Protein AF-A0A7C5V4X2-F1 (afdb_monomer_lite)

Radius of gyration: 27.22 Å; chains: 1; bounding box: 68×32×67 Å

Secondary structure (DSSP, 8-state):
-EEETTEE------HHHHHHHHHHHHHHHHHHHHHTTS-GGGHHHHHHHHHHHHHHHHHHHHHHHHHHHHHHHHHHHHH-EEETTEEEEEEEESS--HHHHHHHHHHHHHH--SSEEEEEEE-GGG-EEEEEEE-HHHHHTT--HHHHHHHHHHHTT-EEEEETTEEEEEES-GGGHHHHHHHHHHHHHHHHH-

Structure (mmCIF, N/CA/C/O backbone):
data_AF-A0A7C5V4X2-F1
#
_entry.id   AF-A0A7C5V4X2-F1
#
loop_
_atom_site.group_PDB
_atom_site.id
_atom_site.type_symbol
_atom_site.label_atom_id
_atom_site.label_alt_id
_atom_site.label_comp_id
_atom_site.label_asym_id
_atom_site.label_entity_id
_atom_site.label_seq_id
_atom_site.pdbx_PDB_ins_code
_atom_site.Cartn_x
_atom_site.Cartn_y
_atom_site.Cartn_z
_atom_site.occupancy
_atom_site.B_iso_or_equiv
_atom_site.auth_seq_id
_atom_site.auth_comp_id
_atom_site.auth_asym_id
_atom_site.auth_atom_id
_atom_site.pdbx_PDB_model_num
ATOM 1 N N . SER A 1 1 ? 35.192 4.395 -16.008 1.00 57.00 1 SER A N 1
ATOM 2 C CA . SER A 1 1 ? 35.769 3.818 -14.778 1.00 57.00 1 SER A CA 1
ATOM 3 C C . SER A 1 1 ? 37.123 4.436 -14.470 1.00 57.00 1 SER A C 1
ATOM 5 O O . SER A 1 1 ? 38.017 4.341 -15.301 1.00 57.00 1 SER A O 1
ATOM 7 N N . ALA A 1 2 ? 37.274 5.082 -13.310 1.00 62.22 2 ALA A N 1
ATOM 8 C CA . ALA A 1 2 ? 38.562 5.538 -12.777 1.00 62.22 2 ALA A CA 1
ATOM 9 C C . ALA A 1 2 ? 38.940 4.635 -11.594 1.00 62.22 2 ALA A C 1
ATOM 11 O O . ALA A 1 2 ? 38.088 4.346 -10.760 1.00 62.22 2 ALA A O 1
ATOM 12 N N . ILE A 1 3 ? 40.176 4.136 -11.569 1.00 70.00 3 ILE A N 1
ATOM 13 C CA . ILE A 1 3 ? 40.621 3.131 -10.585 1.00 70.00 3 ILE A CA 1
ATOM 14 C C . ILE A 1 3 ? 41.273 3.814 -9.369 1.00 70.00 3 ILE A C 1
ATOM 16 O O . ILE A 1 3 ? 41.175 3.306 -8.260 1.00 70.00 3 ILE A O 1
ATOM 20 N N . ALA A 1 4 ? 41.920 4.970 -9.574 1.00 78.62 4 ALA A N 1
ATOM 21 C CA . ALA A 1 4 ? 42.563 5.781 -8.538 1.00 78.62 4 ALA A CA 1
ATOM 22 C C . ALA A 1 4 ? 42.786 7.228 -9.024 1.00 78.62 4 ALA A C 1
ATOM 24 O O . ALA A 1 4 ? 42.692 7.510 -10.224 1.00 78.62 4 ALA A O 1
ATOM 25 N N . SER A 1 5 ? 43.110 8.140 -8.099 1.00 78.00 5 SER A N 1
ATOM 26 C CA . SER A 1 5 ? 43.481 9.526 -8.422 1.00 78.00 5 SER A CA 1
ATOM 27 C C . SER A 1 5 ? 44.702 9.561 -9.348 1.00 78.00 5 SER A C 1
ATOM 29 O O . SER A 1 5 ? 45.704 8.902 -9.086 1.00 78.00 5 SER A O 1
ATOM 31 N N . GLY A 1 6 ? 44.606 10.299 -10.454 1.00 84.69 6 GLY A N 1
ATOM 32 C CA . GLY A 1 6 ? 45.686 10.445 -11.438 1.00 84.69 6 GLY A CA 1
ATOM 33 C C . GLY A 1 6 ? 45.854 9.292 -12.439 1.00 84.69 6 GLY A C 1
ATOM 34 O O . GLY A 1 6 ? 46.612 9.446 -13.392 1.00 84.69 6 GLY A O 1
ATOM 35 N N . VAL A 1 7 ? 45.131 8.172 -12.301 1.00 86.38 7 VAL A N 1
ATOM 36 C CA . VAL A 1 7 ? 45.245 7.017 -13.215 1.00 86.38 7 VAL A CA 1
ATOM 37 C C . VAL A 1 7 ? 44.004 6.891 -14.100 1.00 86.38 7 VAL A C 1
ATOM 39 O O . VAL A 1 7 ? 42.880 6.765 -13.611 1.00 86.38 7 VAL A O 1
ATOM 42 N N . ARG A 1 8 ? 44.206 6.864 -15.425 1.00 85.62 8 ARG A N 1
ATOM 43 C CA . ARG A 1 8 ? 43.143 6.639 -16.419 1.00 85.62 8 ARG A CA 1
ATOM 44 C C . ARG A 1 8 ? 43.275 5.251 -17.035 1.00 85.62 8 ARG A C 1
ATOM 46 O O . ARG A 1 8 ? 44.320 4.916 -17.583 1.00 85.62 8 ARG A O 1
ATOM 53 N N . ARG A 1 9 ? 42.202 4.460 -16.981 1.00 88.88 9 ARG A N 1
ATOM 54 C CA . ARG A 1 9 ? 42.104 3.218 -17.754 1.00 88.88 9 ARG A CA 1
ATOM 55 C C . ARG A 1 9 ? 41.610 3.549 -19.155 1.00 88.88 9 ARG A C 1
ATOM 57 O O . ARG A 1 9 ? 40.585 4.212 -19.295 1.00 88.88 9 ARG A O 1
ATOM 64 N N . ILE A 1 10 ? 42.323 3.055 -20.158 1.00 88.25 10 ILE A N 1
ATOM 65 C CA . ILE A 1 10 ? 41.874 3.059 -21.547 1.00 88.25 10 ILE A CA 1
ATOM 66 C C . ILE A 1 10 ? 41.535 1.615 -21.897 1.00 88.25 10 ILE A C 1
ATOM 68 O O . ILE A 1 10 ? 42.381 0.732 -21.778 1.00 88.25 10 ILE A O 1
ATOM 72 N N . GLU A 1 11 ? 40.290 1.379 -22.288 1.00 87.62 11 GLU A N 1
ATOM 73 C CA . GLU A 1 11 ? 39.829 0.086 -22.787 1.00 87.62 11 GLU A CA 1
ATOM 74 C C . GLU A 1 11 ? 39.677 0.212 -24.302 1.00 87.62 11 GLU A C 1
ATOM 76 O O . GLU A 1 11 ? 39.038 1.141 -24.795 1.00 87.62 11 GLU A O 1
ATOM 81 N N . ALA A 1 12 ? 40.326 -0.683 -25.045 1.00 89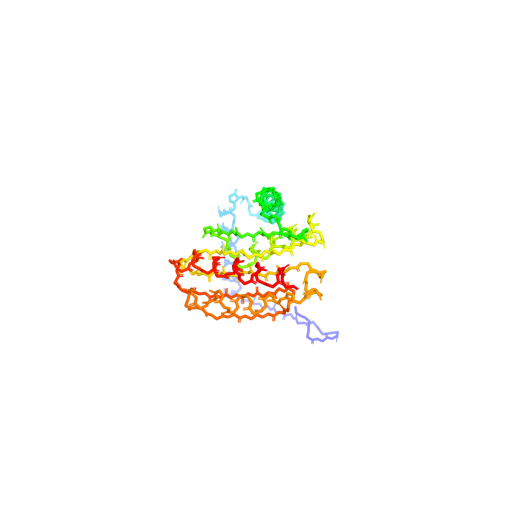.00 12 ALA A N 1
ATOM 82 C CA . ALA A 1 12 ? 40.329 -0.663 -26.499 1.00 89.00 12 ALA A CA 1
ATOM 83 C C . ALA A 1 12 ? 40.173 -2.082 -27.040 1.00 89.00 12 ALA A C 1
ATOM 85 O O . ALA A 1 12 ? 40.717 -3.043 -26.496 1.00 89.00 12 ALA A O 1
ATOM 86 N N . THR A 1 13 ? 39.446 -2.202 -28.144 1.00 92.19 13 THR A N 1
ATOM 87 C CA . THR A 1 13 ? 39.327 -3.439 -28.909 1.00 92.19 13 THR A CA 1
ATOM 88 C C . THR A 1 13 ? 39.657 -3.151 -30.369 1.00 92.19 13 THR A C 1
ATOM 90 O O . THR A 1 13 ? 39.381 -2.059 -30.863 1.00 92.19 13 THR A O 1
ATOM 93 N N . THR A 1 14 ? 40.291 -4.097 -31.061 1.00 93.62 14 THR A N 1
ATOM 94 C CA . THR A 1 14 ? 40.776 -3.910 -32.437 1.00 93.62 14 THR A CA 1
ATOM 95 C C . THR A 1 14 ? 40.430 -5.108 -33.324 1.00 93.62 14 THR A C 1
ATOM 97 O O . THR A 1 14 ? 39.894 -6.126 -32.873 1.00 93.62 14 THR A O 1
ATOM 100 N N . GLY A 1 15 ? 40.701 -4.979 -34.625 1.00 95.50 15 GLY A N 1
ATOM 101 C CA . GLY A 1 15 ? 40.486 -6.043 -35.602 1.00 95.50 15 GLY A CA 1
ATOM 102 C C . GLY A 1 15 ? 39.012 -6.428 -35.763 1.00 95.50 15 GLY A C 1
ATOM 103 O O . GLY A 1 15 ? 38.110 -5.605 -35.613 1.00 95.50 15 GLY A O 1
ATOM 104 N N . ARG A 1 16 ? 38.754 -7.702 -36.076 1.00 95.06 16 ARG A N 1
ATOM 105 C CA . ARG A 1 16 ? 37.395 -8.221 -36.327 1.00 95.06 16 ARG A CA 1
ATOM 106 C C . ARG A 1 16 ? 36.458 -8.059 -35.129 1.00 95.06 16 ARG A C 1
ATOM 108 O O . ARG A 1 16 ? 35.272 -7.803 -35.317 1.00 95.06 16 ARG A O 1
ATOM 115 N N . HIS A 1 17 ? 36.991 -8.166 -33.914 1.00 92.81 17 HIS A N 1
ATOM 116 C CA . HIS A 1 17 ? 36.201 -7.999 -32.700 1.00 92.81 17 HIS A CA 1
ATOM 117 C C . HIS A 1 17 ? 35.657 -6.567 -32.574 1.00 92.81 17 HIS A C 1
ATOM 119 O O . HIS A 1 17 ? 34.478 -6.391 -32.286 1.00 92.81 17 HIS A O 1
ATOM 125 N N . ALA A 1 18 ? 36.459 -5.546 -32.899 1.00 95.38 18 ALA A N 1
ATOM 126 C CA . ALA A 1 18 ? 35.997 -4.155 -32.905 1.00 95.38 18 ALA A CA 1
ATOM 127 C C . ALA A 1 18 ? 34.831 -3.916 -33.875 1.00 95.38 18 ALA A C 1
ATOM 129 O O . ALA A 1 18 ? 33.867 -3.230 -33.538 1.00 95.38 18 ALA A O 1
ATOM 130 N N . VAL A 1 19 ? 34.885 -4.528 -35.062 1.00 95.12 19 VAL A N 1
ATOM 131 C CA . VAL A 1 19 ? 33.794 -4.449 -36.046 1.00 95.12 19 VAL A CA 1
ATOM 132 C C . VAL A 1 19 ? 32.517 -5.086 -35.498 1.00 95.12 19 VAL A C 1
ATOM 134 O O . VAL A 1 19 ? 31.448 -4.487 -35.613 1.00 95.12 19 VAL A O 1
ATOM 137 N N . SER A 1 20 ? 32.625 -6.258 -34.864 1.00 94.50 20 SER A N 1
ATOM 138 C CA . SER A 1 20 ? 31.477 -6.930 -34.246 1.00 94.50 20 SER A CA 1
ATOM 139 C C . SER A 1 20 ? 30.845 -6.089 -33.136 1.00 94.50 20 SER A C 1
ATOM 141 O O . SER A 1 20 ? 29.622 -6.020 -33.063 1.00 94.50 20 SER A O 1
ATOM 143 N N . VAL A 1 21 ? 31.649 -5.422 -32.299 1.00 94.75 21 VAL A N 1
ATOM 144 C CA . VAL A 1 21 ? 31.145 -4.541 -31.231 1.00 94.75 21 VAL A CA 1
ATOM 145 C C . VAL A 1 21 ? 30.314 -3.398 -31.818 1.00 94.75 21 VAL A C 1
ATOM 147 O O . VAL A 1 21 ? 29.155 -3.230 -31.445 1.00 94.75 21 VAL A O 1
ATOM 150 N N . ILE A 1 22 ? 30.845 -2.685 -32.816 1.00 95.50 22 ILE A N 1
ATOM 151 C CA . ILE A 1 22 ? 30.133 -1.574 -33.470 1.00 95.50 22 ILE A CA 1
ATOM 152 C C . ILE A 1 22 ? 28.856 -2.060 -34.174 1.00 95.50 22 ILE A C 1
ATOM 154 O O . ILE A 1 22 ? 27.835 -1.369 -34.181 1.00 95.50 22 ILE A O 1
ATOM 158 N N . GLN A 1 23 ? 28.892 -3.239 -34.802 1.00 96.19 23 GLN A N 1
ATOM 159 C CA . GLN A 1 23 ? 27.711 -3.822 -35.442 1.00 96.19 23 GLN A CA 1
ATOM 160 C C . GLN A 1 23 ? 26.620 -4.159 -34.422 1.00 96.19 23 GLN A C 1
ATOM 162 O O . GLN A 1 23 ? 25.457 -3.850 -34.682 1.00 96.19 23 GLN A O 1
ATOM 167 N N . ASN A 1 24 ? 26.990 -4.710 -33.264 1.00 95.50 24 ASN A N 1
ATOM 168 C CA . ASN A 1 24 ? 26.059 -5.008 -32.178 1.00 95.50 24 ASN A CA 1
ATOM 169 C C . ASN A 1 24 ? 25.426 -3.727 -31.614 1.00 95.50 24 ASN A C 1
ATOM 171 O O . ASN A 1 24 ? 24.204 -3.653 -31.507 1.00 95.50 24 ASN A O 1
ATOM 175 N N . GLU A 1 25 ? 26.218 -2.683 -31.349 1.00 94.81 25 GLU A N 1
ATOM 176 C CA . GLU A 1 25 ? 25.710 -1.378 -30.892 1.00 94.81 25 GLU A CA 1
ATOM 177 C C . GLU A 1 25 ? 24.742 -0.748 -31.908 1.00 94.81 25 GLU A C 1
ATOM 179 O O . GLU A 1 25 ? 23.662 -0.270 -31.558 1.00 94.81 25 GLU A O 1
ATOM 184 N N . ARG A 1 26 ? 25.083 -0.798 -33.203 1.00 95.06 26 ARG A N 1
ATOM 185 C CA . ARG A 1 26 ? 24.199 -0.328 -34.285 1.00 95.06 26 ARG A CA 1
ATOM 186 C C . ARG A 1 26 ? 22.937 -1.174 -34.429 1.00 95.06 26 ARG A C 1
ATOM 188 O O . ARG A 1 26 ? 21.915 -0.641 -34.870 1.00 95.06 26 ARG A O 1
ATOM 195 N N . GLY A 1 27 ? 23.028 -2.469 -34.132 1.00 96.31 27 GLY A N 1
ATOM 196 C CA . GLY A 1 27 ? 21.901 -3.393 -34.065 1.00 96.31 27 GLY A CA 1
ATOM 197 C C . GLY A 1 27 ? 20.929 -2.969 -32.972 1.00 96.31 27 GLY A C 1
ATOM 198 O O . GLY A 1 27 ? 19.783 -2.658 -33.284 1.00 96.31 27 GLY A O 1
ATOM 199 N N . ALA A 1 28 ? 21.423 -2.817 -31.742 1.00 95.69 28 ALA A N 1
ATOM 200 C CA . ALA A 1 28 ? 20.636 -2.353 -30.601 1.00 95.69 28 ALA A CA 1
ATOM 201 C C . ALA A 1 28 ? 19.992 -0.979 -30.858 1.00 95.69 28 ALA A C 1
ATOM 203 O O . ALA A 1 28 ? 18.801 -0.794 -30.630 1.00 95.69 28 ALA A O 1
ATOM 204 N N . LEU A 1 29 ? 20.736 -0.021 -31.425 1.00 96.12 29 LEU A N 1
ATOM 205 C CA . LEU A 1 29 ? 20.181 1.296 -31.758 1.00 96.12 29 LEU A CA 1
ATOM 206 C C . LEU A 1 29 ? 19.076 1.220 -32.827 1.00 96.12 29 LEU A C 1
ATOM 208 O O . LEU A 1 29 ? 18.123 1.996 -32.797 1.00 96.12 29 LEU A O 1
ATOM 212 N N . ARG A 1 30 ? 19.193 0.297 -33.790 1.00 96.56 30 ARG A N 1
ATOM 213 C CA . ARG A 1 30 ? 18.151 0.059 -34.801 1.00 96.56 30 ARG A CA 1
ATOM 214 C C . ARG A 1 30 ? 16.904 -0.559 -34.174 1.00 96.56 30 ARG A C 1
ATOM 216 O O . ARG A 1 30 ? 15.805 -0.155 -34.532 1.00 96.56 30 ARG A O 1
ATOM 223 N N . GLU A 1 31 ? 17.080 -1.502 -33.259 1.00 97.00 31 GLU A N 1
ATOM 224 C CA . GLU A 1 31 ? 15.983 -2.126 -32.523 1.00 97.00 31 GLU A CA 1
ATOM 225 C C . GLU A 1 31 ? 15.239 -1.100 -31.660 1.00 97.00 31 GLU A C 1
ATOM 227 O O . GLU A 1 31 ? 14.024 -0.983 -31.779 1.00 97.00 31 GLU A O 1
ATOM 232 N N . LEU A 1 32 ? 15.960 -0.273 -30.894 1.00 96.38 32 LEU A N 1
ATOM 233 C CA . LEU A 1 32 ? 15.372 0.815 -30.102 1.00 96.38 32 LEU A CA 1
ATOM 234 C C . LEU A 1 32 ? 14.612 1.818 -30.973 1.00 96.38 32 LEU A C 1
ATOM 236 O O . LEU A 1 32 ? 13.493 2.197 -30.645 1.00 96.38 32 LEU A O 1
ATOM 240 N N . SER A 1 33 ? 15.198 2.219 -32.102 1.00 96.81 33 SER A N 1
ATOM 241 C CA . SER A 1 33 ? 14.546 3.080 -33.096 1.00 96.81 33 SER A CA 1
ATOM 242 C C . SER A 1 33 ? 13.241 2.461 -33.622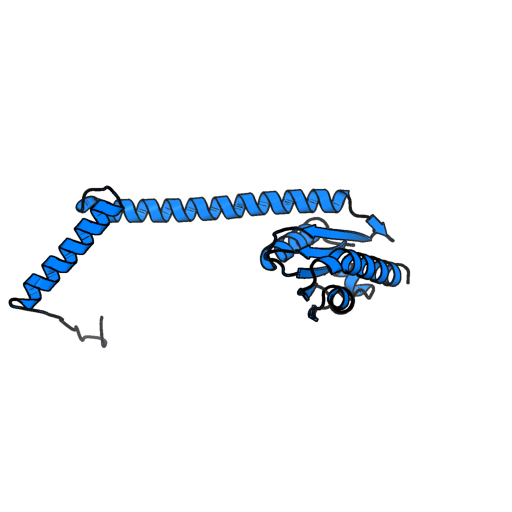 1.00 96.81 33 SER A C 1
ATOM 244 O O . SER A 1 33 ? 12.243 3.168 -33.745 1.00 96.81 33 SER A O 1
ATOM 246 N N . GLY A 1 34 ? 13.218 1.144 -33.861 1.00 96.62 34 GLY A N 1
ATOM 247 C CA . GLY A 1 34 ? 12.014 0.404 -34.246 1.00 96.62 34 GLY A CA 1
ATOM 248 C C . GLY A 1 34 ? 10.961 0.334 -33.136 1.00 96.62 34 GLY A C 1
ATOM 249 O O . GLY A 1 34 ? 9.806 0.666 -33.380 1.00 96.62 34 GLY A O 1
ATOM 250 N N . LEU A 1 35 ? 11.354 -0.030 -31.910 1.00 96.50 35 LEU A N 1
ATOM 251 C CA . LEU A 1 35 ? 10.457 -0.118 -30.747 1.00 96.50 35 LEU A CA 1
ATOM 252 C C . LEU A 1 35 ? 9.813 1.229 -30.407 1.00 96.50 35 LEU A C 1
ATOM 254 O O . LEU A 1 35 ? 8.626 1.299 -30.103 1.00 96.50 35 LEU A O 1
ATOM 258 N N . LEU A 1 36 ? 10.601 2.300 -30.469 1.00 96.00 36 LEU A N 1
ATOM 259 C CA . LEU A 1 36 ? 10.156 3.656 -30.158 1.00 96.00 36 LEU A CA 1
ATOM 260 C C . LEU A 1 36 ? 9.511 4.362 -31.357 1.00 96.00 36 LEU A C 1
ATOM 262 O O . LEU A 1 36 ? 8.989 5.463 -31.186 1.00 96.00 36 LEU A O 1
ATOM 266 N N . CYS A 1 37 ? 9.547 3.746 -32.544 1.00 9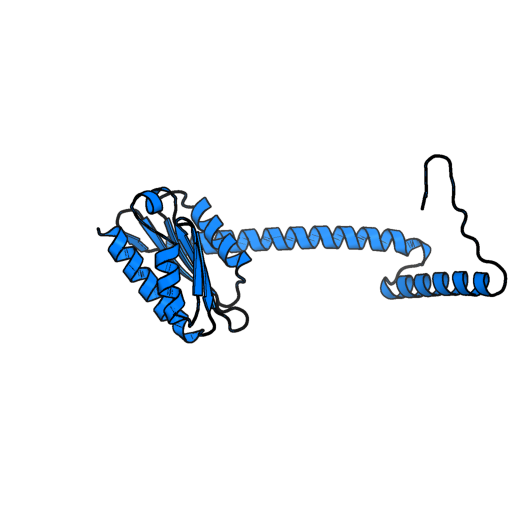6.00 37 CYS A N 1
ATOM 267 C CA . CYS A 1 37 ? 9.042 4.298 -33.802 1.00 96.00 37 CYS A CA 1
ATOM 268 C C . CYS A 1 37 ? 9.608 5.694 -34.134 1.00 96.00 37 CYS A C 1
ATOM 270 O O . CYS A 1 37 ? 8.890 6.561 -34.629 1.00 96.00 37 CYS A O 1
ATOM 272 N N . VAL A 1 38 ? 10.900 5.924 -33.871 1.00 96.81 38 VAL A N 1
ATOM 273 C CA . VAL A 1 38 ? 11.586 7.200 -34.150 1.00 96.81 38 VAL A CA 1
ATOM 274 C C . VAL A 1 38 ? 12.920 6.981 -34.862 1.00 96.81 38 VAL A C 1
ATOM 276 O O . VAL A 1 38 ? 13.534 5.928 -34.682 1.00 96.81 38 VAL A O 1
ATOM 279 N N . PRO A 1 39 ? 13.422 7.958 -35.638 1.00 96.19 39 PRO A N 1
ATOM 280 C CA . PRO A 1 39 ? 14.782 7.930 -36.173 1.00 96.19 39 PRO A CA 1
ATOM 281 C C . PRO A 1 39 ? 15.848 7.745 -35.082 1.00 96.19 39 PRO A C 1
ATOM 283 O O . PRO A 1 39 ? 15.667 8.155 -33.936 1.00 96.19 39 PRO A O 1
ATOM 286 N N . LYS A 1 40 ? 16.988 7.140 -35.438 1.00 94.19 40 LYS A N 1
ATOM 287 C CA . LYS A 1 40 ? 18.068 6.793 -34.492 1.00 94.19 40 LYS A CA 1
ATOM 288 C C . LYS A 1 40 ? 18.623 7.997 -33.727 1.00 94.19 40 LYS A C 1
ATOM 290 O O . LYS A 1 40 ? 18.961 7.868 -32.558 1.00 94.19 40 LYS A O 1
ATOM 295 N N . ASP A 1 41 ? 18.712 9.146 -34.382 1.00 95.44 41 ASP A N 1
ATOM 296 C CA . ASP A 1 41 ? 19.164 10.422 -33.817 1.00 95.44 41 ASP A CA 1
ATOM 297 C C . ASP A 1 41 ? 18.157 11.039 -32.832 1.00 95.44 41 ASP A C 1
ATOM 299 O O . ASP A 1 41 ? 18.533 11.878 -32.019 1.00 95.44 41 ASP A O 1
ATOM 303 N N . LYS A 1 42 ? 16.902 10.577 -32.851 1.00 96.38 42 LYS A N 1
ATOM 304 C CA . LYS A 1 42 ? 15.817 11.013 -31.961 1.00 96.38 42 LYS A CA 1
ATOM 305 C C . LYS A 1 42 ? 15.508 10.040 -30.826 1.00 96.38 42 LYS A C 1
ATOM 307 O O . LYS A 1 42 ? 14.645 10.320 -30.000 1.00 96.38 42 LYS A O 1
ATOM 312 N N . VAL A 1 43 ? 16.220 8.913 -30.748 1.00 96.56 43 VAL A N 1
ATOM 313 C CA . VAL A 1 43 ? 16.005 7.891 -29.709 1.00 96.56 43 VAL A CA 1
ATOM 314 C C . VAL A 1 43 ? 16.181 8.470 -28.305 1.00 96.56 43 VAL A C 1
ATOM 316 O O . VAL A 1 43 ? 15.347 8.210 -27.445 1.00 96.56 43 VAL A O 1
ATOM 319 N N . VAL A 1 44 ? 17.224 9.273 -28.077 1.00 96.00 44 VAL A N 1
ATOM 320 C CA . VAL A 1 44 ? 17.498 9.863 -26.754 1.00 96.00 44 VAL A CA 1
ATOM 321 C C . VAL A 1 44 ? 16.369 10.805 -26.334 1.00 96.00 44 VAL A C 1
ATOM 323 O O . VAL A 1 44 ? 15.781 10.601 -25.277 1.00 96.00 44 VAL A O 1
ATOM 326 N N . GLU A 1 45 ? 16.001 11.751 -27.201 1.00 97.00 45 GLU A N 1
ATOM 327 C CA . GLU A 1 45 ? 14.898 12.695 -26.970 1.00 97.00 45 GLU A CA 1
ATOM 328 C C . GLU A 1 45 ? 13.584 11.953 -26.673 1.00 97.00 45 GLU A C 1
ATOM 330 O O . GLU A 1 45 ? 12.899 12.251 -25.698 1.00 97.00 45 GLU A O 1
ATOM 335 N N . ARG A 1 46 ? 13.264 10.903 -27.447 1.00 97.12 46 ARG A N 1
ATOM 336 C CA . ARG A 1 46 ? 12.047 10.110 -27.222 1.00 97.12 46 ARG A CA 1
ATOM 337 C C . ARG A 1 46 ? 12.054 9.386 -25.875 1.00 97.12 46 ARG A C 1
ATOM 339 O O . ARG A 1 46 ? 11.006 9.298 -25.238 1.00 97.12 46 ARG A O 1
ATOM 346 N N . VAL A 1 47 ? 13.201 8.861 -25.443 1.00 97.06 47 VAL A N 1
ATOM 347 C CA . VAL A 1 47 ? 13.344 8.210 -24.130 1.00 97.06 47 VAL A CA 1
ATOM 348 C C . VAL A 1 47 ? 13.175 9.219 -22.996 1.00 97.06 47 VAL A C 1
ATOM 350 O O . VAL A 1 47 ? 12.509 8.901 -22.008 1.00 97.06 47 VAL A O 1
ATOM 353 N N . GLU A 1 48 ? 13.728 10.424 -23.127 1.00 97.44 48 GLU A N 1
ATOM 354 C CA . GLU A 1 48 ? 13.552 11.499 -22.144 1.00 97.44 48 GLU A CA 1
ATOM 355 C C . GLU A 1 48 ? 12.074 11.878 -22.011 1.00 97.44 48 GLU A C 1
ATOM 357 O O . GLU A 1 48 ? 11.532 11.800 -20.907 1.00 97.44 48 GLU A O 1
ATOM 362 N N . THR A 1 49 ? 11.388 12.139 -23.130 1.00 97.12 49 THR A N 1
ATOM 363 C CA . THR A 1 49 ? 9.947 12.438 -23.137 1.00 97.12 49 THR A CA 1
ATOM 364 C C . THR A 1 49 ? 9.125 11.318 -22.499 1.00 97.12 49 THR A C 1
ATOM 366 O O . THR A 1 49 ? 8.326 11.578 -21.604 1.00 97.12 49 THR A O 1
ATOM 369 N N . LEU A 1 50 ? 9.345 10.056 -22.889 1.00 97.31 50 LEU A N 1
ATOM 370 C CA . LEU A 1 50 ? 8.626 8.918 -22.299 1.00 97.31 50 LEU A CA 1
ATOM 371 C C . LEU A 1 50 ? 8.894 8.780 -20.795 1.00 97.31 50 LEU A C 1
ATOM 373 O O . LEU A 1 50 ? 8.012 8.386 -20.033 1.00 97.31 50 LEU A O 1
ATOM 377 N N . THR A 1 51 ? 10.108 9.100 -20.347 1.00 97.19 51 THR A N 1
ATOM 378 C CA . THR A 1 51 ? 10.466 9.058 -18.925 1.00 97.19 51 THR A CA 1
ATOM 379 C C . THR A 1 51 ? 9.739 10.149 -18.139 1.00 97.19 51 THR A C 1
ATOM 381 O O . THR A 1 51 ? 9.301 9.905 -17.011 1.00 97.19 51 THR A O 1
ATOM 384 N N . GLU A 1 52 ? 9.595 11.342 -18.711 1.00 97.81 52 GLU A N 1
ATOM 385 C CA . GLU A 1 52 ? 8.831 12.445 -18.125 1.00 97.81 52 GLU A CA 1
ATOM 386 C C . GLU A 1 52 ? 7.328 12.153 -18.103 1.00 97.81 52 GLU A C 1
ATOM 388 O O . GLU A 1 52 ? 6.710 12.270 -17.043 1.00 97.81 52 GLU A O 1
ATOM 393 N N . GLU A 1 53 ? 6.763 11.677 -19.216 1.00 97.44 53 GLU A N 1
ATOM 394 C CA . GLU A 1 53 ? 5.367 11.233 -19.315 1.00 97.44 53 GLU A CA 1
ATOM 395 C C . GLU A 1 53 ? 5.064 10.146 -18.275 1.00 97.44 53 GLU A C 1
ATOM 397 O O . GLU A 1 53 ? 4.079 10.234 -17.543 1.00 97.44 53 GLU A O 1
ATOM 402 N N . LEU A 1 54 ? 5.951 9.155 -18.123 1.00 97.50 54 LEU A N 1
ATOM 403 C CA . LEU A 1 54 ? 5.791 8.089 -17.135 1.00 97.50 54 LEU A CA 1
ATOM 404 C C . LEU A 1 54 ? 5.816 8.623 -15.697 1.00 97.50 54 LEU A C 1
ATOM 406 O O . LEU A 1 54 ? 5.059 8.150 -14.845 1.00 97.50 54 LEU A O 1
ATOM 410 N N . LYS A 1 55 ? 6.682 9.600 -15.397 1.00 97.50 55 LYS A N 1
ATOM 411 C CA . LYS A 1 55 ? 6.715 10.256 -14.080 1.00 97.50 55 LYS A CA 1
ATOM 412 C C . LYS A 1 55 ? 5.437 11.057 -13.828 1.00 97.50 55 LYS A C 1
ATOM 414 O O . LYS A 1 55 ? 4.888 10.961 -12.730 1.00 97.50 55 LYS A O 1
ATOM 419 N N . ALA A 1 56 ? 4.960 11.804 -14.822 1.00 97.50 56 ALA A N 1
ATOM 420 C CA . ALA A 1 56 ? 3.729 12.581 -14.734 1.00 97.50 56 ALA A CA 1
ATOM 421 C C . ALA A 1 56 ? 2.509 11.673 -14.515 1.00 97.50 56 ALA A C 1
ATOM 423 O O . ALA A 1 56 ? 1.788 11.856 -13.537 1.00 97.50 56 ALA A O 1
ATOM 424 N N . ALA A 1 57 ? 2.358 10.625 -15.328 1.00 97.31 57 ALA A N 1
ATOM 425 C CA . ALA A 1 57 ? 1.273 9.654 -15.207 1.00 97.31 57 ALA A CA 1
ATOM 426 C C . ALA A 1 57 ? 1.283 8.941 -13.845 1.00 97.31 57 ALA A C 1
ATOM 428 O O . ALA A 1 57 ? 0.245 8.789 -13.206 1.00 97.31 57 ALA A O 1
ATOM 429 N N . ARG A 1 58 ? 2.459 8.545 -13.335 1.00 94.44 58 ARG A N 1
ATOM 430 C CA . ARG A 1 58 ? 2.575 7.952 -11.988 1.00 94.44 58 ARG A CA 1
ATOM 431 C C . ARG A 1 58 ? 2.137 8.917 -10.887 1.00 94.44 58 ARG A C 1
ATOM 433 O O . ARG A 1 58 ? 1.492 8.487 -9.933 1.00 94.44 58 ARG A O 1
ATOM 440 N N . LYS A 1 59 ? 2.478 10.204 -11.012 1.00 95.69 59 LYS A N 1
ATOM 441 C CA . LYS A 1 59 ? 2.058 11.242 -10.062 1.00 95.69 59 LYS A CA 1
ATOM 442 C C . LYS A 1 59 ? 0.545 11.460 -10.112 1.00 95.69 59 LYS A C 1
ATOM 444 O O . LYS A 1 59 ? -0.081 11.537 -9.060 1.00 95.69 59 LYS A O 1
ATOM 449 N N . GLU A 1 60 ? -0.033 11.511 -11.307 1.00 95.69 60 GLU A N 1
ATOM 450 C CA . GLU A 1 60 ? -1.477 11.648 -11.501 1.00 95.69 60 GLU A CA 1
ATOM 451 C C . GLU A 1 60 ? -2.240 10.450 -10.922 1.00 95.69 60 GLU A C 1
ATOM 453 O O . GLU A 1 60 ? -3.177 10.636 -10.152 1.00 95.69 60 GLU A O 1
ATOM 458 N N . ILE A 1 61 ? -1.774 9.220 -11.173 1.00 93.06 61 ILE A N 1
ATOM 459 C CA . ILE A 1 61 ? -2.348 8.004 -10.574 1.00 93.06 61 ILE A CA 1
ATOM 460 C C . ILE A 1 61 ? -2.316 8.075 -9.043 1.00 93.06 61 ILE A C 1
ATOM 462 O O . ILE A 1 61 ? -3.305 7.738 -8.394 1.00 93.06 61 ILE A O 1
ATOM 466 N N . ALA A 1 62 ? -1.202 8.512 -8.449 1.00 87.06 62 ALA A N 1
ATOM 467 C CA . ALA A 1 62 ? -1.101 8.660 -6.998 1.00 87.06 62 ALA A CA 1
ATOM 468 C C . ALA A 1 62 ? -2.074 9.725 -6.459 1.00 87.06 62 ALA A C 1
ATOM 470 O O . ALA A 1 62 ? -2.720 9.505 -5.437 1.00 87.06 62 ALA A O 1
ATOM 471 N N . GLN A 1 63 ? -2.226 10.848 -7.166 1.00 92.19 63 GLN A N 1
ATOM 472 C CA . GLN A 1 63 ? -3.157 11.911 -6.794 1.00 92.19 63 GLN A CA 1
ATOM 473 C C . GLN A 1 63 ? -4.619 11.448 -6.869 1.00 92.19 63 GLN A C 1
ATOM 475 O O . GLN A 1 63 ? -5.372 11.666 -5.921 1.00 92.19 63 GLN A O 1
ATOM 480 N N . LEU A 1 64 ? -5.012 10.780 -7.956 1.00 92.44 64 LEU A N 1
ATOM 481 C CA . LEU A 1 64 ? -6.364 10.244 -8.134 1.00 92.44 64 LEU A CA 1
ATOM 482 C C . LEU A 1 64 ? -6.688 9.177 -7.082 1.00 92.44 64 LEU A C 1
ATOM 484 O O . LEU A 1 64 ? -7.773 9.189 -6.506 1.00 92.44 64 LEU A O 1
ATOM 488 N N . ARG A 1 65 ? -5.730 8.294 -6.768 1.00 86.88 65 ARG A N 1
ATOM 489 C CA . ARG A 1 65 ? -5.870 7.329 -5.665 1.00 86.88 65 ARG A CA 1
ATOM 490 C C . ARG A 1 65 ? -6.085 8.030 -4.329 1.00 86.88 65 ARG A C 1
ATOM 492 O O . ARG A 1 65 ? -7.004 7.665 -3.609 1.00 86.88 65 ARG A O 1
ATOM 499 N N . GLY A 1 66 ? -5.299 9.065 -4.030 1.00 86.44 66 GLY A N 1
ATOM 500 C CA . GLY A 1 66 ? -5.477 9.859 -2.813 1.00 86.44 66 GLY A CA 1
ATOM 501 C C . GLY A 1 66 ? -6.862 10.507 -2.724 1.00 86.44 66 GLY A C 1
ATOM 502 O O . GLY A 1 66 ? -7.486 10.473 -1.667 1.00 86.44 66 GLY A O 1
ATOM 503 N N . GLN A 1 67 ? -7.381 11.045 -3.832 1.00 90.69 67 GLN A N 1
ATOM 504 C CA . GLN A 1 67 ? -8.729 11.625 -3.884 1.00 90.69 67 GLN A CA 1
ATOM 505 C C . GLN A 1 67 ? -9.829 10.584 -3.631 1.00 90.69 67 GLN A C 1
ATOM 507 O O . GLN A 1 67 ? -10.760 10.866 -2.877 1.00 90.69 67 GLN A O 1
ATOM 512 N N . LEU A 1 68 ? -9.707 9.387 -4.213 1.00 89.31 68 LEU A N 1
ATOM 513 C CA . LEU A 1 68 ? -10.638 8.278 -3.978 1.00 89.31 68 LEU A CA 1
ATOM 514 C C . LEU A 1 68 ? -10.625 7.843 -2.509 1.00 89.31 68 LEU A C 1
ATOM 516 O O . LEU A 1 68 ? -11.677 7.815 -1.875 1.00 89.31 68 LEU A O 1
ATOM 520 N N . THR A 1 69 ? -9.439 7.618 -1.938 1.00 89.19 69 THR A N 1
ATOM 521 C CA . THR A 1 69 ? -9.270 7.281 -0.515 1.00 89.19 69 THR A CA 1
ATOM 522 C C . THR A 1 69 ? -9.902 8.339 0.393 1.00 89.19 69 THR A C 1
ATOM 524 O O . THR A 1 69 ? -10.614 8.014 1.341 1.00 89.19 69 THR A O 1
ATOM 527 N N . ALA A 1 70 ? -9.693 9.620 0.081 1.00 89.06 70 ALA A N 1
ATOM 528 C CA . ALA A 1 70 ? -10.261 10.747 0.813 1.00 89.06 70 ALA A CA 1
ATOM 529 C C . ALA A 1 70 ? -11.798 10.784 0.748 1.00 89.06 70 ALA A C 1
ATOM 531 O O . ALA A 1 70 ? -12.463 11.060 1.752 1.00 89.06 70 ALA A O 1
ATOM 532 N N . GLN A 1 71 ? -12.374 10.489 -0.416 1.00 91.38 71 GLN A N 1
ATOM 533 C CA . GLN A 1 71 ? -13.821 10.420 -0.597 1.00 91.38 71 GLN A CA 1
ATOM 534 C C . GLN A 1 71 ? -14.431 9.237 0.168 1.00 91.38 71 GLN A C 1
ATOM 536 O O . GLN A 1 71 ? -15.403 9.422 0.901 1.00 91.38 71 GLN A O 1
ATOM 541 N N . GLU A 1 72 ? -13.838 8.047 0.048 1.00 89.88 72 GLU A N 1
ATOM 542 C CA . GLU A 1 72 ? -14.273 6.839 0.757 1.00 89.88 72 GLU A CA 1
ATOM 543 C C . GLU A 1 72 ? -14.196 7.022 2.276 1.00 89.88 72 GLU A C 1
ATOM 545 O O . GLU A 1 72 ? -15.166 6.749 2.981 1.00 89.88 72 GLU A O 1
ATOM 550 N N . ALA A 1 73 ? -13.091 7.569 2.792 1.00 91.81 73 ALA A N 1
ATOM 551 C CA . ALA A 1 73 ? -12.939 7.867 4.214 1.00 91.81 73 ALA A CA 1
ATOM 552 C C . ALA A 1 73 ? -14.012 8.849 4.720 1.00 91.81 73 ALA A C 1
ATOM 554 O O . ALA A 1 73 ? -14.554 8.669 5.812 1.00 91.81 73 ALA A O 1
ATOM 555 N N . GLY A 1 74 ? -14.358 9.866 3.922 1.00 91.94 74 GLY A N 1
ATOM 556 C CA . GLY A 1 74 ? -15.464 10.779 4.220 1.00 91.94 74 GLY A CA 1
ATOM 557 C C . GLY A 1 74 ? -16.803 10.051 4.354 1.00 91.94 74 GLY A C 1
ATOM 558 O O . GLY A 1 74 ? -17.465 10.176 5.385 1.00 91.94 74 GLY A O 1
ATOM 559 N N . ALA A 1 75 ? -17.158 9.231 3.362 1.00 93.31 75 ALA A N 1
ATOM 560 C CA . ALA A 1 75 ? -18.403 8.462 3.367 1.00 93.31 75 ALA A CA 1
ATOM 561 C C . ALA A 1 75 ? -18.474 7.471 4.544 1.00 93.31 75 ALA A C 1
ATOM 563 O O . ALA A 1 75 ? -19.508 7.348 5.204 1.00 93.31 75 ALA A O 1
ATOM 564 N N . LEU A 1 76 ? -17.359 6.807 4.864 1.00 94.38 76 LEU A N 1
ATOM 565 C CA . LEU A 1 76 ? -17.270 5.901 6.008 1.00 94.38 76 LEU A CA 1
ATOM 566 C C . LEU A 1 76 ? -17.460 6.627 7.341 1.00 94.38 76 LEU A C 1
ATOM 568 O O . LEU A 1 76 ? -18.114 6.092 8.232 1.00 94.38 76 LEU A O 1
ATOM 572 N N . LEU A 1 77 ? -16.930 7.845 7.492 1.00 94.00 77 LEU A N 1
ATOM 573 C CA . LEU A 1 77 ? -17.152 8.647 8.697 1.00 94.00 77 LEU A CA 1
ATOM 574 C C . LEU A 1 77 ? -18.608 9.088 8.838 1.00 94.00 77 LEU A C 1
ATOM 576 O O . LEU A 1 77 ? -19.088 9.184 9.967 1.00 94.00 77 LEU A O 1
ATOM 580 N N . GLU A 1 78 ? -19.308 9.380 7.746 1.00 92.81 78 GLU A N 1
ATOM 581 C CA . GLU A 1 78 ? -20.732 9.739 7.778 1.00 92.81 78 GLU A CA 1
ATOM 582 C C . GLU A 1 78 ? -21.614 8.558 8.195 1.00 92.81 78 GLU A C 1
ATOM 584 O O . GLU A 1 78 ? -22.538 8.735 8.985 1.00 92.81 78 GLU A O 1
ATOM 589 N N . GLN A 1 79 ? -21.283 7.350 7.734 1.00 91.62 79 GLN A N 1
ATOM 590 C CA . GLN A 1 79 ? -22.005 6.114 8.062 1.00 91.62 79 GLN A CA 1
ATOM 591 C C . GLN A 1 79 ? -21.577 5.490 9.401 1.00 91.62 79 GLN A C 1
ATOM 593 O O . GLN A 1 79 ? -22.217 4.555 9.886 1.00 91.62 79 GLN A O 1
ATOM 598 N N . ALA A 1 80 ? -20.485 5.978 9.996 1.00 92.56 80 ALA A N 1
ATOM 599 C CA . ALA A 1 80 ? -19.931 5.436 11.227 1.00 92.56 80 ALA A CA 1
ATOM 600 C C . ALA A 1 80 ? -20.899 5.580 12.403 1.00 92.56 80 ALA A C 1
ATOM 602 O O . ALA A 1 80 ? -21.465 6.646 12.656 1.00 92.56 80 ALA A O 1
ATOM 603 N N . GLN A 1 81 ? -21.003 4.515 13.192 1.00 90.25 81 GLN A N 1
ATOM 604 C CA . GLN A 1 81 ? -21.754 4.547 14.436 1.00 90.25 81 GLN A CA 1
ATOM 605 C C . GLN A 1 81 ? -20.988 5.347 15.494 1.00 90.25 81 GLN A C 1
ATOM 607 O O . GLN A 1 81 ? -19.774 5.204 15.627 1.00 90.25 81 GLN A O 1
ATOM 612 N N . GLU A 1 82 ? -21.700 6.135 16.295 1.00 90.88 82 GLU A N 1
ATOM 613 C CA . GLU A 1 82 ? -21.122 6.869 17.419 1.00 90.88 82 GLU A CA 1
ATOM 614 C C . GLU A 1 82 ? -21.531 6.251 18.764 1.00 90.88 82 GLU A C 1
ATOM 616 O O . GLU A 1 82 ? -22.701 5.945 18.997 1.00 90.88 82 GLU A O 1
ATOM 621 N N . VAL A 1 83 ? -20.552 6.044 19.650 1.00 88.81 83 VAL A N 1
ATOM 622 C CA . VAL A 1 83 ? -20.737 5.538 21.019 1.00 88.81 83 VAL A CA 1
ATOM 623 C C . VAL A 1 83 ? -19.882 6.388 21.955 1.00 88.81 83 VAL A C 1
ATOM 625 O O . VAL A 1 83 ? -18.669 6.457 21.781 1.00 88.81 83 VAL A O 1
ATOM 628 N N . ASN A 1 84 ? -20.488 7.048 22.947 1.00 86.19 84 ASN A N 1
ATOM 629 C CA . ASN A 1 84 ? -19.777 7.885 23.930 1.00 86.19 84 ASN A CA 1
ATOM 630 C C . ASN A 1 84 ? -18.824 8.928 23.295 1.00 86.19 84 ASN A C 1
ATOM 632 O O . ASN A 1 84 ? -17.701 9.121 23.769 1.00 86.19 84 ASN A O 1
ATOM 636 N N . GLY A 1 85 ? -19.257 9.562 22.197 1.00 86.50 85 GLY A N 1
ATOM 637 C CA . GLY A 1 85 ? -18.475 10.555 21.444 1.00 86.50 85 GLY A CA 1
ATOM 638 C C . GLY A 1 85 ? -17.349 9.975 20.575 1.00 86.50 85 GLY A C 1
ATOM 639 O O . GLY A 1 85 ? -16.548 10.723 20.013 1.00 86.50 85 GLY A O 1
ATOM 640 N N . ILE A 1 86 ? -17.261 8.647 20.457 1.00 92.50 86 ILE A N 1
ATOM 641 C CA . ILE A 1 86 ? -16.280 7.949 19.624 1.00 92.50 86 ILE A CA 1
ATOM 642 C C . ILE A 1 86 ? -16.983 7.384 18.392 1.00 92.50 86 ILE A C 1
ATOM 644 O O . ILE A 1 86 ? -17.943 6.625 18.519 1.00 92.50 86 ILE A O 1
ATOM 648 N N . LYS A 1 87 ? -16.484 7.721 17.197 1.00 94.88 87 LYS A N 1
ATOM 649 C CA . LYS A 1 87 ? -16.917 7.098 15.944 1.00 94.88 87 LYS A CA 1
ATOM 650 C C . LYS A 1 87 ? -16.216 5.767 15.743 1.00 94.88 87 LYS A C 1
ATOM 652 O O . LYS A 1 87 ? -14.994 5.680 15.836 1.00 94.88 87 LYS A O 1
ATOM 657 N N . ILE A 1 88 ? -17.014 4.757 15.432 1.00 95.06 88 ILE A N 1
ATOM 658 C CA . ILE A 1 88 ? -16.589 3.393 15.167 1.00 95.06 88 ILE A CA 1
ATOM 659 C C . ILE A 1 88 ? -16.804 3.125 13.678 1.00 95.06 88 ILE A C 1
ATOM 661 O O . ILE A 1 88 ? -17.940 3.085 13.202 1.00 95.06 88 ILE A O 1
ATOM 665 N N . VAL A 1 89 ? -15.706 2.937 12.950 1.00 96.31 89 VAL A N 1
ATOM 666 C CA . VAL A 1 89 ? -15.703 2.592 11.525 1.00 96.31 89 VAL A CA 1
ATOM 667 C C . VAL A 1 89 ? -15.364 1.114 11.381 1.00 96.31 89 VAL A C 1
ATOM 669 O O . VAL A 1 89 ? -14.299 0.669 11.803 1.00 96.31 89 VAL A O 1
ATOM 672 N N . LEU A 1 90 ? -16.262 0.347 10.775 1.00 95.38 90 LEU A N 1
ATOM 673 C CA . LEU A 1 90 ? -16.049 -1.062 10.455 1.00 95.38 90 LEU A CA 1
ATOM 674 C C . LEU A 1 90 ? -16.388 -1.257 8.987 1.00 95.38 90 LEU A C 1
ATOM 676 O O . LEU A 1 90 ? -17.527 -1.008 8.593 1.00 95.38 90 LEU A O 1
ATOM 680 N N . HIS A 1 91 ? -15.417 -1.666 8.178 1.00 94.88 91 HIS A N 1
ATOM 681 C CA . HIS A 1 91 ? -15.651 -1.815 6.746 1.00 94.88 91 HIS A CA 1
ATOM 682 C C . HIS A 1 91 ? -14.805 -2.920 6.127 1.00 94.88 91 HIS A C 1
ATOM 684 O O . HIS A 1 91 ? -13.689 -3.188 6.572 1.00 94.88 91 HIS A O 1
ATOM 690 N N . GLN A 1 92 ? -15.343 -3.542 5.082 1.00 94.00 92 GLN A N 1
ATOM 691 C CA . GLN A 1 92 ? -14.649 -4.528 4.269 1.00 94.00 92 GLN A CA 1
ATOM 692 C C . GLN A 1 92 ? -14.501 -3.992 2.849 1.00 94.00 92 GLN A C 1
ATOM 694 O O . GLN A 1 92 ? -15.487 -3.635 2.215 1.00 94.00 92 GLN A O 1
ATOM 699 N N . PHE A 1 93 ? -13.278 -4.028 2.341 1.00 92.69 93 PHE A N 1
ATOM 700 C CA . PHE A 1 93 ? -12.947 -3.737 0.958 1.00 92.69 93 PHE A CA 1
ATOM 701 C C . PHE A 1 93 ? -12.697 -5.040 0.181 1.00 92.69 93 PHE A C 1
ATOM 703 O O . PHE A 1 93 ? -12.152 -5.992 0.742 1.00 92.69 93 PHE A O 1
ATOM 710 N N . PRO A 1 94 ? -13.068 -5.123 -1.104 1.00 87.00 94 PRO A N 1
ATOM 711 C CA . PRO A 1 94 ? -12.833 -6.334 -1.883 1.00 87.00 94 PRO A CA 1
ATOM 712 C C . PRO A 1 94 ? -11.349 -6.513 -2.241 1.00 87.00 94 PRO A C 1
ATOM 714 O O . PRO A 1 94 ? -10.809 -7.598 -2.026 1.00 87.00 94 PRO A O 1
ATOM 717 N N . ASP A 1 95 ? -10.682 -5.440 -2.690 1.00 87.69 95 ASP A N 1
ATOM 718 C CA . ASP A 1 95 ? -9.431 -5.530 -3.463 1.00 87.69 95 ASP A CA 1
ATOM 719 C C . ASP A 1 95 ? -8.319 -4.564 -3.008 1.00 87.69 95 ASP A C 1
ATOM 721 O O . ASP A 1 95 ? -7.429 -4.220 -3.783 1.00 87.69 95 ASP A O 1
ATOM 725 N N . LEU A 1 96 ? -8.337 -4.106 -1.751 1.00 90.50 96 LEU A N 1
ATOM 726 C CA . LEU A 1 96 ? -7.270 -3.237 -1.236 1.00 90.50 96 LEU A CA 1
ATOM 727 C C . LEU A 1 96 ? -6.104 -4.036 -0.653 1.00 90.50 96 LEU A C 1
ATOM 729 O O . LEU A 1 96 ? -6.288 -4.924 0.179 1.00 90.50 96 LEU A O 1
ATOM 733 N N . GLU A 1 97 ? -4.876 -3.692 -1.018 1.00 89.94 97 GLU A N 1
ATOM 734 C CA . GLU A 1 97 ? -3.704 -4.257 -0.352 1.00 89.94 97 GLU A CA 1
ATOM 735 C C . GLU A 1 97 ? -3.467 -3.616 1.026 1.00 89.94 97 GLU A C 1
ATOM 737 O O . GLU A 1 97 ? -4.001 -2.556 1.358 1.00 89.94 97 GLU A O 1
ATOM 742 N N . ALA A 1 98 ? -2.611 -4.238 1.844 1.00 89.69 98 ALA A N 1
ATOM 743 C CA . ALA A 1 98 ? -2.315 -3.769 3.199 1.00 89.69 98 ALA A CA 1
ATOM 744 C C . ALA A 1 98 ? -1.825 -2.308 3.257 1.00 89.69 98 ALA A C 1
ATOM 746 O O . ALA A 1 98 ? -2.134 -1.597 4.210 1.00 89.69 98 ALA A O 1
ATOM 747 N N . GLY A 1 99 ? -1.067 -1.858 2.250 1.00 90.19 99 GLY A N 1
ATOM 748 C CA . GLY A 1 99 ? -0.629 -0.463 2.150 1.00 90.19 99 GLY A CA 1
ATOM 749 C C . GLY A 1 99 ? -1.803 0.499 1.965 1.00 90.19 99 GLY A C 1
ATOM 750 O O . GLY A 1 99 ? -1.920 1.466 2.707 1.00 90.19 99 GLY A O 1
ATOM 751 N N . GLN A 1 100 ? -2.721 0.175 1.054 1.00 90.44 100 GLN A N 1
ATOM 752 C CA . GLN A 1 100 ? -3.892 1.003 0.757 1.00 90.44 100 GLN A CA 1
ATOM 753 C C . GLN A 1 100 ? -4.879 1.037 1.930 1.00 90.44 100 GLN A C 1
ATOM 755 O O . GLN A 1 100 ? -5.398 2.093 2.267 1.00 90.44 100 GLN A O 1
ATOM 760 N N . LEU A 1 101 ? -5.092 -0.091 2.618 1.00 91.88 101 LEU A N 1
ATOM 761 C CA . LEU A 1 101 ? -5.895 -0.107 3.847 1.00 91.88 101 LEU A CA 1
ATOM 762 C C . LEU A 1 101 ? -5.314 0.806 4.934 1.00 91.88 101 LEU A C 1
ATOM 764 O O . LEU A 1 101 ? -6.065 1.422 5.690 1.00 91.88 101 LEU A O 1
ATOM 768 N N . ARG A 1 102 ? -3.980 0.887 5.028 1.00 92.38 102 ARG A N 1
ATOM 769 C CA . ARG A 1 102 ? -3.314 1.798 5.962 1.00 92.38 102 ARG A CA 1
ATOM 770 C C . ARG A 1 102 ? -3.539 3.250 5.557 1.00 92.38 102 ARG A C 1
ATOM 772 O O . ARG A 1 102 ? -3.871 4.046 6.421 1.00 92.38 102 ARG A O 1
ATOM 779 N N . GLU A 1 103 ? -3.435 3.570 4.270 1.00 92.69 103 GLU A N 1
ATOM 780 C CA . GLU A 1 103 ? -3.737 4.912 3.755 1.00 92.69 103 GLU A CA 1
ATOM 781 C C . GLU A 1 103 ? -5.183 5.332 4.073 1.00 92.69 103 GLU A C 1
ATOM 783 O O . GLU A 1 103 ? -5.398 6.448 4.539 1.00 92.69 103 GLU A O 1
ATOM 788 N N . VAL A 1 104 ? -6.165 4.433 3.916 1.00 94.31 104 VAL A N 1
ATOM 789 C CA . VAL A 1 104 ? -7.563 4.692 4.320 1.00 94.31 104 VAL A CA 1
ATOM 790 C C . VAL A 1 104 ? -7.659 4.963 5.824 1.00 94.31 104 VAL A C 1
ATOM 792 O O . VAL A 1 104 ? -8.323 5.910 6.242 1.00 94.31 104 VAL A O 1
ATOM 795 N N . PHE A 1 105 ? -6.996 4.154 6.654 1.00 94.62 105 PHE A N 1
ATOM 796 C CA . PHE A 1 105 ? -6.977 4.358 8.104 1.00 94.62 105 PHE A CA 1
ATOM 797 C C . PHE A 1 105 ? -6.354 5.707 8.500 1.00 94.62 105 PHE A C 1
ATOM 799 O O . PHE A 1 105 ? -6.918 6.429 9.326 1.00 94.62 105 PHE A O 1
ATOM 806 N N . ASP A 1 106 ? -5.219 6.061 7.900 1.00 93.44 106 ASP A N 1
ATOM 807 C CA . ASP A 1 106 ? -4.523 7.318 8.165 1.00 93.44 106 ASP A CA 1
ATOM 808 C C . ASP A 1 106 ? -5.366 8.527 7.726 1.00 93.44 106 ASP A C 1
ATOM 810 O O . ASP A 1 106 ? -5.449 9.516 8.455 1.00 93.44 106 ASP A O 1
ATOM 814 N N . GLU A 1 107 ? -6.074 8.432 6.598 1.00 94.50 107 GLU A N 1
ATOM 815 C CA . GLU A 1 107 ? -7.004 9.467 6.131 1.00 94.50 107 GLU A CA 1
ATOM 816 C C . GLU A 1 107 ? -8.226 9.615 7.056 1.00 94.50 107 GLU A C 1
ATOM 818 O O . GLU A 1 107 ? -8.615 10.737 7.396 1.00 94.50 107 GLU A O 1
ATOM 823 N N . LEU A 1 108 ? -8.801 8.507 7.548 1.00 95.31 108 LEU A N 1
ATOM 824 C CA . LEU A 1 108 ? -9.863 8.545 8.565 1.00 95.31 108 LEU A CA 1
ATOM 825 C C . LEU A 1 108 ? -9.386 9.283 9.826 1.00 95.31 108 LEU A C 1
ATOM 827 O O . LEU A 1 108 ? -10.096 10.144 10.352 1.00 95.31 108 LEU A O 1
ATOM 831 N N . LYS A 1 109 ? -8.168 8.974 10.287 1.00 93.81 109 LYS A N 1
ATOM 832 C CA . LYS A 1 109 ? -7.540 9.605 11.456 1.00 93.81 109 LYS A CA 1
ATOM 833 C C . LYS A 1 109 ? -7.218 11.082 11.216 1.00 93.81 109 LYS A C 1
ATOM 835 O O . LYS A 1 109 ? -7.383 11.887 12.126 1.00 93.81 109 LYS A O 1
ATOM 840 N N . SER A 1 110 ? -6.808 11.450 10.004 1.00 93.69 110 SER A N 1
ATOM 841 C CA . SER A 1 110 ? -6.578 12.841 9.594 1.00 93.69 110 SER A CA 1
ATOM 842 C C . SER A 1 110 ? -7.868 13.670 9.657 1.00 93.69 110 SER A C 1
ATOM 844 O O . SER A 1 110 ? -7.893 14.751 10.245 1.00 93.69 110 SER A O 1
ATOM 846 N N . ARG A 1 111 ? -8.977 13.130 9.132 1.00 92.62 111 ARG A N 1
ATOM 847 C CA . ARG A 1 111 ? -10.294 13.792 9.136 1.00 92.62 111 ARG A CA 1
ATOM 848 C C . ARG A 1 111 ? -10.948 13.847 10.511 1.00 92.62 111 ARG A C 1
ATOM 850 O O . ARG A 1 111 ? -11.649 14.810 10.820 1.00 92.62 111 ARG A O 1
ATOM 857 N N . ARG A 1 112 ? -10.745 12.819 11.338 1.00 92.81 112 ARG A N 1
ATOM 858 C CA . ARG A 1 112 ? -11.230 12.764 12.720 1.00 92.81 112 ARG A CA 1
ATOM 859 C C . ARG A 1 112 ? -10.049 12.514 13.665 1.00 92.81 112 ARG A C 1
ATOM 861 O O . ARG A 1 112 ? -9.827 11.377 14.074 1.00 92.81 112 ARG A O 1
ATOM 868 N N . PRO A 1 113 ? -9.317 13.574 14.060 1.00 92.19 113 PRO A N 1
ATOM 869 C CA . PRO A 1 113 ? -8.101 13.450 14.868 1.00 92.19 113 PRO A CA 1
ATOM 870 C C . PRO A 1 113 ? -8.350 13.006 16.316 1.00 92.19 113 PRO A C 1
ATOM 872 O O . PRO A 1 113 ? -7.396 12.694 17.028 1.00 92.19 113 PRO A O 1
ATOM 875 N N . ARG A 1 114 ? -9.613 12.985 16.767 1.00 94.38 114 ARG A N 1
ATOM 876 C CA . ARG A 1 114 ? -10.029 12.546 18.106 1.00 94.38 114 ARG A CA 1
ATOM 877 C C . ARG A 1 114 ? -11.300 11.712 18.052 1.00 94.38 114 ARG A C 1
ATOM 879 O O . ARG A 1 114 ? -12.159 11.946 17.203 1.00 94.38 114 ARG A O 1
ATOM 886 N N . GLY A 1 115 ? -11.450 10.790 18.994 1.00 93.62 115 GLY A N 1
ATOM 887 C CA . GLY A 1 115 ? -12.633 9.955 19.136 1.00 93.62 115 GLY A CA 1
ATOM 888 C C . GLY A 1 115 ? -12.910 9.104 17.901 1.00 93.62 115 GLY A C 1
ATOM 889 O O . GLY A 1 115 ? -14.043 9.099 17.421 1.00 93.62 115 GLY A O 1
ATOM 890 N N . LEU A 1 116 ? -11.897 8.430 17.354 1.00 96.25 116 LEU A N 1
ATOM 891 C CA . LEU A 1 116 ? -12.043 7.496 16.238 1.00 96.25 116 LEU A CA 1
ATOM 892 C C . LEU A 1 116 ? -11.475 6.127 16.613 1.00 96.25 116 LEU A C 1
ATOM 894 O O . LEU A 1 116 ? -10.348 6.025 17.094 1.00 96.25 116 LEU A O 1
ATOM 898 N N . VAL A 1 117 ? -12.234 5.082 16.302 1.00 96.25 117 VAL A N 1
ATOM 899 C CA . VAL A 1 117 ? -11.774 3.693 16.237 1.00 96.25 117 VAL A CA 1
ATOM 900 C C . VAL A 1 117 ? -12.163 3.144 14.876 1.00 96.25 117 VAL A C 1
ATOM 902 O O . VAL A 1 117 ? -13.312 3.285 14.461 1.00 96.25 117 VAL A O 1
ATOM 905 N N . ALA A 1 118 ? -11.230 2.502 14.187 1.00 96.31 118 ALA A N 1
ATOM 906 C CA . ALA A 1 118 ? -11.493 1.885 12.898 1.00 96.31 118 ALA A CA 1
ATOM 907 C C . ALA A 1 118 ? -10.930 0.465 12.848 1.00 96.31 118 ALA A C 1
ATOM 909 O O . ALA A 1 118 ? -9.804 0.228 13.284 1.00 96.31 118 ALA A O 1
ATOM 910 N N . VAL A 1 119 ? -11.706 -0.467 12.296 1.00 96.38 119 VAL A N 1
ATOM 911 C CA . VAL A 1 119 ? -11.238 -1.799 11.897 1.00 96.38 119 VAL A CA 1
ATOM 912 C C . VAL A 1 119 ? -11.670 -2.046 10.459 1.00 96.38 119 VAL A C 1
ATOM 914 O O . VAL A 1 119 ? -12.857 -2.100 10.146 1.00 96.38 119 VAL A O 1
ATOM 917 N N . LEU A 1 120 ? -10.683 -2.166 9.582 1.00 96.25 120 LEU A N 1
ATOM 918 C CA . LEU A 1 120 ? -10.844 -2.328 8.148 1.00 96.25 120 LEU A CA 1
ATOM 919 C C . LEU A 1 120 ? -10.361 -3.718 7.738 1.00 96.25 120 LEU A C 1
ATOM 921 O O . LEU A 1 120 ? -9.314 -4.184 8.195 1.00 96.25 120 LEU A O 1
ATOM 925 N N . ALA A 1 121 ? -11.113 -4.366 6.860 1.00 96.00 121 ALA A N 1
ATOM 926 C CA . ALA A 1 121 ? -10.769 -5.651 6.273 1.00 96.00 121 ALA A CA 1
ATOM 927 C C . ALA A 1 121 ? -10.590 -5.520 4.759 1.00 96.00 121 ALA A C 1
ATOM 929 O O . ALA A 1 121 ? -11.252 -4.703 4.126 1.00 96.00 121 ALA A O 1
ATOM 930 N N . SER A 1 122 ? -9.737 -6.352 4.170 1.00 95.31 122 SER A N 1
ATOM 931 C CA . SER A 1 122 ? -9.676 -6.557 2.724 1.00 95.31 122 SER A CA 1
ATOM 932 C C . SER A 1 122 ? -9.553 -8.030 2.375 1.00 95.31 122 SER A C 1
ATOM 934 O O . SER A 1 122 ? -8.949 -8.784 3.138 1.00 95.31 122 SER A O 1
ATOM 936 N N . THR A 1 123 ? -10.106 -8.423 1.228 1.00 94.25 123 THR A N 1
ATOM 937 C CA . THR A 1 123 ? -10.104 -9.797 0.699 1.00 94.25 123 THR A CA 1
ATOM 938 C C . THR A 1 123 ? -9.285 -9.963 -0.585 1.00 94.25 123 THR A C 1
ATOM 940 O O . THR A 1 123 ? -9.469 -10.935 -1.323 1.00 94.25 123 THR A O 1
ATOM 943 N N . ALA A 1 124 ? -8.357 -9.037 -0.838 1.00 91.19 124 ALA A N 1
ATOM 944 C CA . ALA A 1 124 ? -7.540 -9.019 -2.044 1.00 91.19 124 ALA A CA 1
ATOM 945 C C . ALA A 1 124 ? -6.799 -10.352 -2.271 1.00 91.19 124 ALA A C 1
ATOM 947 O O . ALA A 1 124 ? -6.182 -10.920 -1.362 1.00 91.19 124 ALA A O 1
ATOM 948 N N . ASN A 1 125 ? -6.820 -10.843 -3.514 1.00 87.12 125 ASN A N 1
ATOM 949 C CA . ASN A 1 125 ? -6.118 -12.063 -3.938 1.00 87.12 125 ASN A CA 1
ATOM 950 C C . ASN A 1 125 ? -6.471 -13.322 -3.114 1.00 87.12 125 ASN A C 1
ATOM 952 O O . ASN A 1 125 ? -5.623 -14.194 -2.904 1.00 87.12 125 ASN A O 1
ATOM 956 N N . GLY A 1 126 ? -7.705 -13.412 -2.602 1.00 86.31 126 GLY A N 1
ATOM 957 C CA . GLY A 1 126 ? -8.162 -14.555 -1.802 1.00 86.31 126 GLY A CA 1
ATOM 958 C C . GLY A 1 126 ? -7.484 -14.660 -0.432 1.00 86.31 126 GLY A C 1
ATOM 959 O O . GLY A 1 126 ? -7.489 -15.725 0.186 1.00 86.31 126 GLY A O 1
ATOM 960 N N . ARG A 1 127 ? -6.869 -13.573 0.046 1.00 91.25 127 ARG A N 1
ATOM 961 C CA . ARG A 1 127 ? -6.293 -13.468 1.388 1.00 91.25 127 ARG A CA 1
ATOM 962 C C . ARG A 1 127 ? -6.975 -12.351 2.146 1.00 91.25 127 ARG A C 1
ATOM 964 O O . ARG A 1 127 ? -7.313 -11.317 1.584 1.00 91.25 127 ARG A O 1
ATOM 971 N N . VAL A 1 128 ? -7.123 -12.552 3.447 1.00 94.75 128 VAL A N 1
ATOM 972 C CA . VAL A 1 128 ? -7.661 -11.521 4.323 1.00 94.75 128 VAL A CA 1
ATOM 973 C C . VAL A 1 128 ? -6.525 -10.671 4.862 1.00 94.75 128 VAL A C 1
ATOM 975 O O . VAL A 1 128 ? -5.542 -11.204 5.376 1.00 94.75 128 VAL A O 1
ATOM 978 N N . THR A 1 129 ? -6.684 -9.357 4.804 1.00 95.88 129 THR A N 1
ATOM 979 C CA . THR A 1 129 ? -5.872 -8.401 5.558 1.00 95.88 129 THR A CA 1
ATOM 980 C C . THR A 1 129 ? -6.785 -7.629 6.495 1.00 95.88 129 THR A C 1
ATOM 982 O O . THR A 1 129 ? -7.819 -7.132 6.064 1.00 95.88 129 THR A O 1
ATOM 985 N N . LEU A 1 130 ? -6.411 -7.522 7.767 1.00 96.31 130 LEU A N 1
ATOM 986 C CA . LEU A 1 130 ? -7.106 -6.716 8.766 1.00 96.31 130 LEU A CA 1
ATOM 987 C C . LEU A 1 130 ? -6.172 -5.607 9.245 1.00 96.31 130 LEU A C 1
ATOM 989 O O . LEU A 1 130 ? -5.019 -5.881 9.588 1.00 96.31 130 LEU A O 1
ATOM 993 N N . ILE A 1 131 ? -6.676 -4.381 9.312 1.00 96.31 131 ILE A N 1
ATOM 994 C CA . ILE A 1 131 ? -6.020 -3.247 9.966 1.00 96.31 131 ILE A CA 1
ATOM 995 C C . ILE A 1 131 ? -6.987 -2.676 10.986 1.00 96.31 131 ILE A C 1
ATOM 997 O O . ILE A 1 131 ? -8.151 -2.444 10.684 1.00 96.31 131 ILE A O 1
ATOM 1001 N N . GLY A 1 132 ? -6.503 -2.453 12.199 1.00 96.06 132 GLY A N 1
ATOM 1002 C CA . GLY A 1 132 ? -7.282 -1.837 13.260 1.00 96.06 132 GLY A CA 1
ATOM 1003 C C . GLY A 1 132 ? -6.462 -0.785 13.965 1.00 96.06 132 GLY A C 1
ATOM 1004 O O . GLY A 1 132 ? -5.257 -0.952 14.140 1.00 96.06 132 GLY A O 1
ATOM 1005 N N . GLY A 1 133 ? -7.111 0.285 14.391 1.00 95.81 133 GLY A N 1
ATOM 1006 C CA . GLY A 1 133 ? -6.446 1.353 15.109 1.00 95.81 133 GLY A CA 1
ATOM 1007 C C . GLY A 1 133 ? -7.419 2.375 15.662 1.00 95.81 133 GLY A C 1
ATOM 1008 O O . GLY A 1 133 ? -8.625 2.321 15.412 1.00 95.81 133 GLY A O 1
ATOM 1009 N N . ALA A 1 134 ? -6.876 3.307 16.432 1.00 96.19 134 ALA A N 1
ATOM 1010 C CA . ALA A 1 134 ? -7.648 4.381 17.029 1.00 96.19 134 ALA A CA 1
ATOM 1011 C C . ALA A 1 134 ? -6.829 5.671 17.162 1.00 96.19 134 ALA A C 1
ATOM 1013 O O . ALA A 1 134 ? -5.603 5.686 17.001 1.00 96.19 134 ALA A O 1
ATOM 1014 N N . THR A 1 135 ? -7.514 6.774 17.451 1.00 96.12 135 THR A N 1
ATOM 1015 C CA . THR A 1 135 ? -6.874 8.031 17.853 1.00 96.12 135 THR A CA 1
ATOM 1016 C C . THR A 1 135 ? -6.304 7.930 19.269 1.00 96.12 135 THR A C 1
ATOM 1018 O O . THR A 1 135 ? -6.729 7.096 20.070 1.00 96.12 135 THR A O 1
ATOM 1021 N N . ALA A 1 136 ? -5.307 8.767 19.575 1.00 94.25 136 ALA A N 1
ATOM 1022 C CA . ALA A 1 136 ? -4.547 8.686 20.825 1.00 94.25 136 ALA A CA 1
ATOM 1023 C C . ALA A 1 136 ? -5.438 8.805 22.072 1.00 94.25 136 ALA A C 1
ATOM 1025 O O . ALA A 1 136 ? -5.277 8.035 23.011 1.00 94.25 136 ALA A O 1
ATOM 1026 N N . ASP A 1 137 ? -6.443 9.682 22.035 1.00 93.56 137 ASP A N 1
ATOM 1027 C CA . ASP A 1 137 ? -7.410 9.872 23.120 1.00 93.56 137 ASP A CA 1
ATOM 1028 C C . ASP A 1 137 ? -8.227 8.606 23.421 1.00 93.56 137 ASP A C 1
ATOM 1030 O O . ASP A 1 137 ? -8.586 8.345 24.566 1.00 93.56 137 ASP A O 1
ATOM 1034 N N . VAL A 1 138 ? -8.500 7.780 22.409 1.00 92.94 138 VAL A N 1
ATOM 1035 C CA . VAL A 1 138 ? -9.216 6.515 22.602 1.00 92.94 138 VAL A CA 1
ATOM 1036 C C . VAL A 1 138 ? -8.282 5.436 23.152 1.00 92.94 138 VAL A C 1
ATOM 1038 O O . VAL A 1 138 ? -8.685 4.647 24.006 1.00 92.94 138 VAL A O 1
ATOM 1041 N N . VAL A 1 139 ? -7.019 5.425 22.718 1.00 93.75 139 VAL A N 1
ATOM 1042 C CA . VAL A 1 139 ? -5.983 4.532 23.265 1.00 93.75 139 VAL A CA 1
ATOM 1043 C C . VAL A 1 139 ? -5.720 4.837 24.743 1.00 93.75 139 VAL A C 1
ATOM 1045 O O . VAL A 1 139 ? -5.617 3.917 25.553 1.00 93.75 139 VAL A O 1
ATOM 1048 N N . GLU A 1 140 ? -5.676 6.116 25.120 1.00 91.81 140 GLU A N 1
ATOM 1049 C CA . GLU A 1 140 ? -5.543 6.568 26.513 1.00 91.81 140 GLU A CA 1
ATOM 1050 C C . GLU A 1 140 ? -6.721 6.125 27.393 1.00 91.81 140 GLU A C 1
ATOM 1052 O O . GLU A 1 140 ? -6.531 5.826 28.570 1.00 91.81 140 GLU A O 1
ATOM 1057 N N . ARG A 1 141 ? -7.920 5.982 26.813 1.00 88.56 141 ARG A N 1
ATOM 1058 C CA . ARG A 1 141 ? -9.109 5.417 27.478 1.00 88.56 141 ARG A CA 1
ATOM 1059 C C . ARG A 1 141 ? -9.072 3.891 27.640 1.00 88.56 141 ARG A C 1
ATOM 1061 O O . ARG A 1 141 ? -10.055 3.307 28.077 1.00 88.56 141 ARG A O 1
ATOM 1068 N N . GLY A 1 142 ? -7.961 3.237 27.299 1.00 87.25 142 GLY A N 1
ATOM 1069 C CA . GLY A 1 142 ? -7.766 1.797 27.490 1.00 87.25 142 GLY A CA 1
ATOM 1070 C C . GLY A 1 142 ? -7.988 0.950 26.237 1.00 87.25 142 GLY A C 1
ATOM 1071 O O . GLY A 1 142 ? -7.861 -0.272 26.306 1.00 87.25 142 GLY A O 1
ATOM 1072 N N . PHE A 1 143 ? -8.266 1.563 25.081 1.00 93.31 143 PHE A N 1
ATOM 1073 C CA . PHE A 1 143 ? -8.335 0.827 23.820 1.00 93.31 143 PHE A CA 1
ATOM 1074 C C . PHE A 1 143 ? -6.960 0.287 23.400 1.00 93.31 143 PHE A C 1
ATOM 1076 O O . PHE A 1 143 ? -5.936 0.966 23.492 1.00 93.31 143 PHE A O 1
ATOM 1083 N N . SER A 1 144 ? -6.944 -0.937 22.872 1.00 94.50 144 SER A N 1
ATOM 1084 C CA . SER A 1 144 ? -5.739 -1.593 22.365 1.00 94.50 144 SER A CA 1
ATOM 1085 C C . SER A 1 144 ? -6.024 -2.247 21.017 1.00 94.50 144 SER A C 1
ATOM 1087 O O . SER A 1 144 ? -6.666 -3.297 20.938 1.00 94.50 144 SER A O 1
ATOM 1089 N N . ALA A 1 145 ? -5.510 -1.643 19.941 1.00 94.56 145 ALA A N 1
ATOM 1090 C CA . ALA A 1 145 ? -5.659 -2.169 18.585 1.00 94.56 145 ALA A CA 1
ATOM 1091 C C . ALA A 1 145 ? -5.093 -3.590 18.454 1.00 94.56 145 ALA A C 1
ATOM 1093 O O . ALA A 1 145 ? -5.692 -4.439 17.796 1.00 94.56 145 ALA A O 1
ATOM 1094 N N . SER A 1 146 ? -3.961 -3.864 19.109 1.00 94.44 146 SER A N 1
ATOM 1095 C CA . SER A 1 146 ? -3.306 -5.175 19.093 1.00 94.44 146 SER A CA 1
ATOM 1096 C C . SER A 1 146 ? -4.189 -6.283 19.650 1.00 94.44 146 SER A C 1
ATOM 1098 O O . SER A 1 146 ? -4.176 -7.387 19.113 1.00 94.44 146 SER A O 1
ATOM 1100 N N . ASP A 1 147 ? -4.958 -6.001 20.700 1.00 93.75 147 ASP A N 1
ATOM 1101 C CA . ASP A 1 147 ? -5.820 -7.002 21.326 1.00 93.75 147 ASP A CA 1
ATOM 1102 C C . ASP A 1 147 ? -7.062 -7.259 20.467 1.00 93.75 147 ASP A C 1
ATOM 1104 O O . ASP A 1 147 ? -7.350 -8.412 20.142 1.00 93.75 147 ASP A O 1
ATOM 1108 N N . VAL A 1 148 ? -7.709 -6.193 19.981 1.00 94.31 148 VAL A N 1
ATOM 1109 C CA . VAL A 1 148 ? -8.880 -6.293 19.093 1.00 94.31 148 VAL A CA 1
ATOM 1110 C C . VAL A 1 148 ? -8.541 -7.026 17.794 1.00 94.31 148 VAL A C 1
ATOM 1112 O O . VAL A 1 148 ? -9.268 -7.929 17.381 1.00 94.31 148 VAL A O 1
ATOM 1115 N N . ILE A 1 149 ? -7.417 -6.687 17.156 1.00 95.81 149 ILE A N 1
ATOM 1116 C CA . ILE A 1 149 ? -6.991 -7.338 15.912 1.00 95.81 149 ILE A CA 1
ATOM 1117 C C . ILE A 1 149 ? -6.566 -8.785 16.142 1.00 95.81 149 ILE A C 1
ATOM 1119 O O . ILE A 1 149 ? -6.862 -9.635 15.305 1.00 95.81 149 ILE A O 1
ATOM 1123 N N . ARG A 1 150 ? -5.911 -9.101 17.264 1.00 94.12 150 ARG A N 1
ATOM 1124 C CA . ARG A 1 150 ? -5.539 -10.485 17.586 1.00 94.12 150 ARG A CA 1
ATOM 1125 C C . ARG A 1 150 ? -6.767 -11.375 17.761 1.00 94.12 150 ARG A C 1
ATOM 1127 O O . ARG A 1 150 ? -6.737 -12.524 17.328 1.00 94.12 150 ARG A O 1
ATOM 1134 N N . ASP A 1 151 ? -7.835 -10.858 18.358 1.00 93.12 151 ASP A N 1
ATOM 1135 C CA . ASP A 1 151 ? -9.084 -11.604 18.502 1.00 93.12 151 ASP A CA 1
ATOM 1136 C C . ASP A 1 151 ? -9.835 -11.725 17.172 1.00 93.12 151 ASP A C 1
ATOM 1138 O O . ASP A 1 151 ? -10.216 -12.834 16.793 1.00 93.12 151 ASP A O 1
ATOM 1142 N N . ALA A 1 152 ? -9.939 -10.641 16.397 1.00 94.19 152 ALA A N 1
ATOM 1143 C CA . ALA A 1 152 ? -10.536 -10.665 15.060 1.00 94.19 152 ALA A CA 1
ATOM 1144 C C . ALA A 1 152 ? -9.799 -11.625 14.100 1.00 94.19 152 AL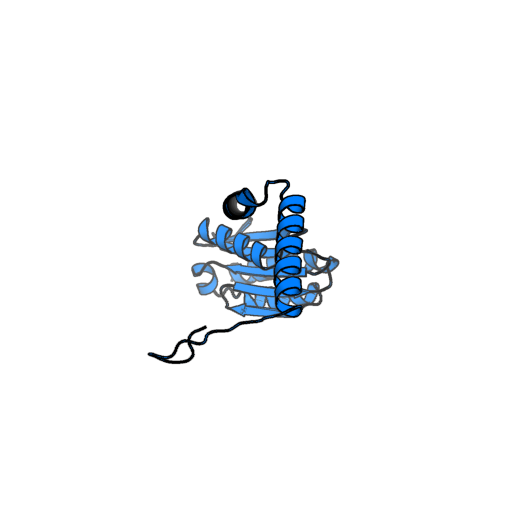A A C 1
ATOM 1146 O O . ALA A 1 152 ? -10.426 -12.352 13.328 1.00 94.19 152 ALA A O 1
ATOM 1147 N N . ALA A 1 153 ? -8.465 -11.698 14.186 1.00 94.06 153 ALA A N 1
ATOM 1148 C CA . ALA A 1 153 ? -7.635 -12.557 13.344 1.00 94.06 153 ALA A CA 1
ATOM 1149 C C . ALA A 1 153 ? -7.962 -14.057 13.484 1.00 94.06 153 ALA A C 1
ATOM 1151 O O . ALA A 1 153 ? -7.809 -14.810 12.519 1.00 94.06 153 ALA A O 1
ATOM 1152 N N . LYS A 1 154 ? -8.460 -14.498 14.649 1.00 94.62 154 LYS A N 1
ATOM 1153 C CA . LYS A 1 154 ? -8.829 -15.905 14.895 1.00 94.62 154 LYS A CA 1
ATOM 1154 C C . LYS A 1 154 ? -9.945 -16.373 13.957 1.00 94.62 154 LYS A C 1
ATOM 1156 O O . LYS A 1 154 ? -9.896 -17.502 13.468 1.00 94.62 154 LYS A O 1
ATOM 1161 N N . HIS A 1 155 ? -10.900 -15.496 13.650 1.00 93.94 155 HIS A N 1
ATOM 1162 C CA . HIS A 1 155 ? -12.035 -15.796 12.770 1.00 93.94 155 HIS A CA 1
ATOM 1163 C C . HIS A 1 155 ? -11.610 -15.991 11.309 1.00 93.94 155 HIS A C 1
ATOM 1165 O O . HIS A 1 155 ? -12.160 -16.831 10.604 1.00 93.94 155 HIS A O 1
ATOM 1171 N N . VAL A 1 156 ? -10.555 -15.297 10.876 1.00 94.00 156 VAL A N 1
ATOM 1172 C CA . VAL A 1 156 ? -10.030 -15.374 9.499 1.00 94.00 156 VAL A CA 1
ATOM 1173 C C . VAL A 1 156 ? -8.893 -16.397 9.346 1.00 94.00 156 VAL A C 1
ATOM 1175 O O . VAL A 1 156 ? -8.218 -16.453 8.312 1.00 94.00 156 VAL A O 1
ATOM 1178 N N . GLY A 1 157 ? -8.671 -17.234 10.370 1.00 91.25 157 GLY A N 1
ATOM 1179 C CA . GLY A 1 157 ? -7.606 -18.243 10.392 1.00 91.25 157 GLY A CA 1
ATOM 1180 C C . GLY A 1 157 ? -6.212 -17.623 10.309 1.00 91.25 157 GLY A C 1
ATOM 1181 O O . GLY A 1 157 ? -5.341 -18.143 9.611 1.00 91.25 157 GLY A O 1
ATOM 1182 N N . GLY A 1 158 ? -6.048 -16.465 10.942 1.00 91.88 158 GLY A N 1
ATOM 1183 C CA . GLY A 1 158 ? -4.889 -15.603 10.824 1.00 91.88 158 GLY A CA 1
ATOM 1184 C C . GLY A 1 158 ? -4.194 -15.323 12.147 1.00 91.88 158 GLY A C 1
ATOM 1185 O O . GLY A 1 158 ? -4.645 -15.702 13.227 1.00 91.88 158 GLY A O 1
ATOM 1186 N N . SER A 1 159 ? -3.090 -14.595 12.046 1.00 91.19 159 SER A N 1
ATOM 1187 C CA . SER A 1 159 ? -2.366 -14.043 13.187 1.00 91.19 159 SER A CA 1
ATOM 1188 C C . SER A 1 159 ? -1.894 -12.638 12.848 1.00 91.19 159 SER A C 1
ATOM 1190 O O . SER A 1 159 ? -1.617 -12.327 11.687 1.00 91.19 159 SER A O 1
ATOM 1192 N N . GLY A 1 160 ? -1.779 -11.792 13.861 1.00 85.62 160 GLY A N 1
ATOM 1193 C CA . GLY A 1 160 ? -1.350 -10.416 13.686 1.00 85.62 160 GLY A CA 1
ATOM 1194 C C . GLY A 1 160 ? -0.842 -9.794 14.969 1.00 85.62 160 GLY A C 1
ATOM 1195 O O . GLY A 1 160 ? -0.855 -10.413 16.033 1.00 85.62 160 GLY A O 1
ATOM 1196 N N . GLY A 1 161 ? -0.384 -8.557 14.844 1.00 87.31 161 GLY A N 1
ATOM 1197 C CA . GLY A 1 161 ? 0.185 -7.783 15.933 1.00 87.31 161 GLY A CA 1
ATOM 1198 C C . GLY A 1 161 ? 0.400 -6.328 15.538 1.00 87.31 161 GLY A C 1
ATOM 1199 O O . GLY A 1 161 ? 0.085 -5.900 14.428 1.00 87.31 161 GLY A O 1
ATOM 1200 N N . GLY A 1 162 ? 0.925 -5.552 16.477 1.00 91.56 162 GLY A N 1
ATOM 1201 C CA . GLY A 1 162 ? 1.186 -4.133 16.289 1.00 91.56 162 GLY A CA 1
ATOM 1202 C C . GLY A 1 162 ? 1.262 -3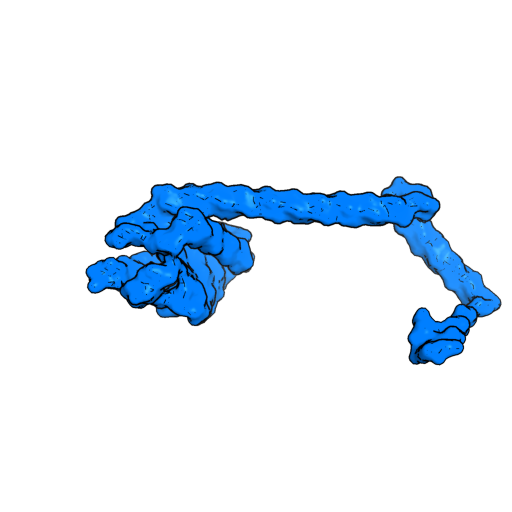.393 17.613 1.00 91.56 162 GLY A C 1
ATOM 1203 O O . GLY A 1 162 ? 1.406 -4.005 18.676 1.00 91.56 162 GLY A O 1
ATOM 1204 N N . LYS A 1 163 ? 1.168 -2.068 17.537 1.00 92.19 163 LYS A N 1
ATOM 1205 C CA . LYS A 1 163 ? 1.118 -1.186 18.704 1.00 92.19 163 LYS A CA 1
ATOM 1206 C C . LYS A 1 163 ? -0.337 -0.969 19.123 1.00 92.19 163 LYS A C 1
ATOM 1208 O O . LYS A 1 163 ? -1.252 -1.162 18.331 1.00 92.19 163 LYS A O 1
ATOM 1213 N N . LYS A 1 164 ? -0.545 -0.472 20.345 1.00 92.06 164 LYS A N 1
ATOM 1214 C CA . LYS A 1 164 ? -1.888 -0.135 20.852 1.00 92.06 164 LYS A CA 1
ATOM 1215 C C . LYS A 1 164 ? -2.651 0.842 19.948 1.00 92.06 164 LYS A C 1
ATOM 1217 O O . LYS A 1 164 ? -3.868 0.757 19.867 1.00 92.06 164 LYS A O 1
ATOM 1222 N N . GLU A 1 165 ? -1.935 1.720 19.247 1.00 91.88 165 GLU A N 1
ATOM 1223 C CA . GLU A 1 165 ? -2.505 2.699 18.313 1.00 91.88 165 GLU A CA 1
ATOM 1224 C C . GLU A 1 165 ? -2.932 2.098 16.971 1.00 91.88 165 GLU A C 1
ATOM 1226 O O . GLU A 1 165 ? -3.898 2.567 16.373 1.00 91.88 165 GLU A O 1
ATOM 1231 N N . MET A 1 166 ? -2.205 1.086 16.486 1.00 94.75 166 MET A N 1
ATOM 1232 C CA . MET A 1 166 ? -2.460 0.449 15.198 1.00 94.75 166 MET A CA 1
ATOM 1233 C C . MET A 1 166 ? -1.860 -0.958 15.153 1.00 94.75 166 MET A C 1
ATOM 1235 O O . MET A 1 166 ? -0.674 -1.163 15.440 1.00 94.75 166 MET A O 1
ATOM 1239 N N . ALA A 1 167 ? -2.672 -1.912 14.714 1.00 96.06 167 ALA A N 1
ATOM 1240 C CA . ALA A 1 167 ? -2.303 -3.303 14.532 1.00 96.06 167 ALA A CA 1
ATOM 1241 C C . ALA A 1 167 ? -2.790 -3.852 13.192 1.00 96.06 167 ALA A C 1
ATOM 1243 O O . ALA A 1 167 ? -3.734 -3.349 12.584 1.00 96.06 167 ALA A O 1
ATOM 1244 N N . GLN A 1 168 ? -2.111 -4.901 12.741 1.00 95.44 168 GLN A N 1
ATOM 1245 C CA . GLN A 1 168 ? -2.328 -5.537 11.451 1.00 95.44 168 GLN A CA 1
ATOM 1246 C C . GLN A 1 168 ? -2.341 -7.059 11.616 1.00 95.44 168 GLN A C 1
ATOM 1248 O O . GLN A 1 168 ? -1.513 -7.619 12.336 1.00 95.44 168 GLN A O 1
ATOM 1253 N N . ALA A 1 169 ? -3.235 -7.734 10.895 1.00 94.81 169 ALA A N 1
ATOM 1254 C CA . ALA A 1 169 ? -3.258 -9.189 10.774 1.00 94.81 169 ALA A CA 1
ATOM 1255 C C . ALA A 1 169 ? -3.473 -9.636 9.328 1.00 94.81 169 ALA A C 1
ATOM 1257 O O . ALA A 1 169 ? -4.059 -8.918 8.519 1.00 94.81 169 ALA A O 1
ATOM 1258 N N . GLY A 1 170 ? -3.013 -10.848 9.023 1.00 93.50 170 GLY A N 1
ATOM 1259 C CA . GLY A 1 170 ? -3.310 -11.542 7.772 1.00 93.50 170 GLY A CA 1
ATOM 1260 C C . GLY A 1 170 ? -4.007 -12.872 8.045 1.00 93.50 170 GLY A C 1
ATOM 1261 O O . GLY A 1 170 ? -3.720 -13.513 9.055 1.00 93.50 170 GLY A O 1
ATOM 1262 N N . GLY A 1 171 ? -4.894 -13.293 7.147 1.00 93.44 171 GLY A N 1
ATOM 1263 C CA . GLY A 1 171 ? -5.665 -14.533 7.239 1.00 93.44 171 GLY A CA 1
ATOM 1264 C C . GLY A 1 171 ? -5.906 -15.178 5.874 1.00 93.44 171 GLY A C 1
ATOM 1265 O O . GLY A 1 171 ? -5.629 -14.591 4.828 1.00 93.44 171 GLY A O 1
ATOM 1266 N N . LYS A 1 172 ? -6.407 -16.415 5.887 1.00 92.69 172 LYS A N 1
ATOM 1267 C CA . LYS A 1 172 ? -6.698 -17.200 4.670 1.00 92.69 172 LYS A CA 1
ATOM 1268 C C . LYS A 1 172 ? -8.188 -17.502 4.481 1.00 92.69 172 LYS A C 1
ATOM 1270 O O . LYS A 1 172 ? -8.559 -17.953 3.407 1.00 92.69 172 LYS A O 1
ATOM 1275 N N . LYS A 1 173 ? -9.020 -17.281 5.504 1.00 92.75 173 LYS A N 1
ATOM 1276 C CA . LYS A 1 173 ? -10.463 -17.567 5.472 1.00 92.75 173 LYS A CA 1
ATOM 1277 C C . LYS A 1 173 ? -11.245 -16.293 5.185 1.00 92.75 173 LYS A C 1
ATOM 1279 O O . LYS A 1 173 ? -11.476 -15.496 6.093 1.00 92.75 173 LYS A O 1
ATOM 1284 N N . VAL A 1 174 ? -11.620 -16.102 3.926 1.00 91.75 174 VAL A N 1
ATOM 1285 C CA . VAL A 1 174 ? -12.362 -14.922 3.453 1.00 91.75 174 VAL A CA 1
ATOM 1286 C C . VAL A 1 174 ? -13.779 -14.891 4.031 1.00 91.75 174 VAL A C 1
ATOM 1288 O O . VAL A 1 174 ? -14.272 -13.840 4.428 1.00 91.75 174 VAL A O 1
ATOM 1291 N N . GLU A 1 175 ? -14.394 -16.058 4.182 1.00 92.88 175 GLU A N 1
ATOM 1292 C CA . GLU A 1 175 ? -15.708 -16.254 4.789 1.00 92.88 175 GLU A CA 1
ATOM 1293 C C . GLU A 1 175 ? -15.786 -15.790 6.255 1.00 92.88 175 GLU A C 1
ATOM 1295 O O . GLU A 1 175 ? -16.855 -15.413 6.725 1.00 92.88 175 GLU A O 1
ATOM 1300 N N . GLY A 1 176 ? -14.653 -15.743 6.967 1.00 92.69 176 GLY A N 1
ATOM 1301 C CA . GLY A 1 176 ? -14.588 -15.324 8.370 1.00 92.69 176 GLY A CA 1
ATOM 1302 C C . GLY A 1 176 ? -14.541 -13.809 8.592 1.00 92.69 176 GLY A C 1
ATOM 1303 O O . GLY A 1 176 ? -14.464 -13.371 9.740 1.00 92.69 176 GLY A O 1
ATOM 1304 N N . VAL A 1 177 ? -14.544 -12.988 7.532 1.00 93.25 177 VAL A N 1
ATOM 1305 C CA . VAL A 1 177 ? -14.392 -11.524 7.652 1.00 93.25 177 VAL A CA 1
ATOM 1306 C C . VAL A 1 177 ? -15.582 -10.876 8.360 1.00 93.25 177 VAL A C 1
ATOM 1308 O O . VAL A 1 177 ? -15.381 -10.022 9.224 1.00 93.25 177 VAL A O 1
ATOM 1311 N N . ALA A 1 178 ? -16.809 -11.301 8.049 1.00 93.88 178 ALA A N 1
ATOM 1312 C CA . ALA A 1 178 ? -18.008 -10.786 8.709 1.00 93.88 178 ALA A CA 1
ATOM 1313 C C . ALA A 1 178 ? -17.975 -11.052 10.225 1.00 93.88 178 ALA A C 1
ATOM 1315 O O . ALA A 1 178 ? -18.197 -10.137 11.022 1.00 93.88 178 ALA A O 1
ATOM 1316 N N . ASP A 1 179 ? -17.599 -12.271 10.624 1.00 94.31 179 ASP A N 1
ATOM 1317 C CA . ASP A 1 179 ? -17.448 -12.648 12.032 1.00 94.31 179 ASP A CA 1
ATOM 1318 C C . ASP A 1 179 ? -16.317 -11.870 12.714 1.00 94.31 179 ASP A C 1
ATOM 1320 O O . ASP A 1 179 ? -16.470 -11.420 13.850 1.00 94.31 179 ASP A O 1
ATOM 1324 N N . ALA A 1 180 ? -15.198 -11.651 12.016 1.00 93.44 180 ALA A N 1
ATOM 1325 C CA . ALA A 1 180 ? -14.078 -10.862 12.523 1.00 93.44 180 ALA A CA 1
ATOM 1326 C C . ALA A 1 180 ? -14.483 -9.409 12.822 1.00 93.44 180 ALA A C 1
ATOM 1328 O O . ALA A 1 180 ? -14.159 -8.885 13.890 1.00 93.44 180 ALA A O 1
ATOM 1329 N N . LEU A 1 181 ? -15.220 -8.763 11.910 1.00 94.00 181 LEU A N 1
ATOM 1330 C CA . LEU A 1 181 ? -15.715 -7.396 12.103 1.00 94.00 181 LEU A CA 1
ATOM 1331 C C . LEU A 1 181 ? -16.783 -7.324 13.203 1.00 94.00 181 LEU A C 1
ATOM 1333 O O . LEU A 1 181 ? -16.788 -6.376 13.990 1.00 94.00 181 LEU A O 1
ATOM 1337 N N . ALA A 1 182 ? -17.653 -8.332 13.315 1.00 93.88 182 ALA A N 1
ATOM 1338 C CA . ALA A 1 182 ? -18.638 -8.415 14.391 1.00 93.88 182 ALA A CA 1
ATOM 1339 C C . ALA A 1 182 ? -17.976 -8.598 15.770 1.00 93.88 182 ALA A C 1
ATOM 1341 O O . ALA A 1 182 ? -18.348 -7.916 16.732 1.00 93.88 182 ALA A O 1
ATOM 1342 N N . ALA A 1 183 ? -16.963 -9.464 15.865 1.00 92.56 183 ALA A N 1
ATOM 1343 C CA . ALA A 1 183 ? -16.173 -9.661 17.078 1.00 92.56 183 ALA A CA 1
ATOM 1344 C C . ALA A 1 183 ? -15.434 -8.376 17.478 1.00 92.56 183 ALA A C 1
ATOM 1346 O O . ALA A 1 183 ? -15.496 -7.966 18.640 1.00 92.56 183 ALA A O 1
ATOM 1347 N N . ALA A 1 184 ? -14.819 -7.691 16.508 1.00 92.62 184 ALA A N 1
ATOM 1348 C CA . ALA A 1 184 ? -14.183 -6.398 16.730 1.00 92.62 184 ALA A CA 1
ATOM 1349 C C . ALA A 1 184 ? -15.185 -5.353 17.241 1.00 92.62 184 ALA A C 1
ATOM 1351 O O . ALA A 1 184 ? -14.912 -4.681 18.234 1.00 92.62 184 ALA A O 1
ATOM 1352 N N . ARG A 1 185 ? -16.376 -5.258 16.631 1.00 92.69 185 ARG A N 1
ATOM 1353 C CA . ARG A 1 185 ? -17.442 -4.348 17.081 1.00 92.69 185 ARG A CA 1
ATOM 1354 C C . ARG A 1 185 ? -17.800 -4.569 18.543 1.00 92.69 185 ARG A C 1
ATOM 1356 O O . ARG A 1 185 ? -17.927 -3.601 19.292 1.00 92.69 185 ARG A O 1
ATOM 1363 N N . LYS A 1 186 ? -17.985 -5.832 18.932 1.00 91.69 186 LYS A N 1
ATOM 1364 C CA . LYS A 1 186 ? -18.341 -6.205 20.301 1.00 91.69 186 LYS A CA 1
ATOM 1365 C C . LYS A 1 186 ? -17.236 -5.803 21.278 1.00 91.69 186 LYS A C 1
ATOM 1367 O O . LYS A 1 186 ? -17.522 -5.079 22.224 1.00 91.69 186 LYS A O 1
ATOM 1372 N N . ALA A 1 187 ? -15.987 -6.170 20.985 1.00 90.12 187 ALA A N 1
ATOM 1373 C CA . ALA A 1 187 ? -14.837 -5.813 21.814 1.00 90.12 187 ALA A CA 1
ATOM 1374 C C . ALA A 1 187 ? -14.695 -4.291 21.988 1.00 90.12 187 ALA A C 1
ATOM 1376 O O . ALA A 1 187 ? -14.495 -3.812 23.101 1.00 90.12 187 ALA A O 1
ATOM 1377 N N . ILE A 1 188 ? -14.867 -3.520 20.908 1.00 89.62 188 ILE A N 1
ATOM 1378 C CA . ILE A 1 188 ? -14.840 -2.052 20.957 1.00 89.62 188 ILE A CA 1
ATOM 1379 C C . ILE A 1 188 ? -15.963 -1.521 21.853 1.00 89.62 188 ILE A C 1
ATOM 1381 O O . ILE A 1 188 ? -15.716 -0.688 22.718 1.00 89.62 188 ILE A O 1
ATOM 1385 N N . CYS A 1 189 ? -17.198 -1.997 21.673 1.00 87.75 189 CYS A N 1
ATOM 1386 C CA . CYS A 1 189 ? -18.328 -1.531 22.477 1.00 87.75 189 CYS A CA 1
ATOM 1387 C C . CYS A 1 189 ? -18.158 -1.851 23.966 1.00 87.75 189 CYS A C 1
ATOM 1389 O O . CYS A 1 189 ? -18.529 -1.023 24.792 1.00 87.75 189 CYS A O 1
ATOM 1391 N N . ASP A 1 190 ? -17.614 -3.020 24.304 1.00 87.44 190 ASP A N 1
ATOM 1392 C CA . ASP A 1 190 ? -17.405 -3.433 25.693 1.00 87.44 190 ASP A CA 1
ATOM 1393 C C . ASP A 1 190 ? -16.324 -2.570 26.368 1.00 87.44 190 ASP A C 1
ATOM 1395 O O . ASP A 1 190 ? -16.526 -2.109 27.488 1.00 87.44 190 ASP A O 1
ATOM 1399 N N . ILE A 1 191 ? -15.231 -2.258 25.659 1.00 85.69 191 ILE A N 1
ATOM 1400 C CA . ILE A 1 191 ? -14.163 -1.372 26.159 1.00 85.69 191 ILE A CA 1
ATOM 1401 C C . ILE A 1 191 ? -14.661 0.067 26.332 1.00 85.69 191 ILE A C 1
ATOM 1403 O O . ILE A 1 191 ? -14.279 0.734 27.283 1.00 85.69 191 ILE A O 1
ATOM 1407 N N . LEU A 1 192 ? -15.498 0.565 25.417 1.00 79.94 192 LEU A N 1
ATOM 1408 C CA . LEU A 1 192 ? -15.938 1.965 25.428 1.00 79.94 192 LEU A CA 1
ATOM 1409 C C . LEU A 1 192 ? -17.142 2.247 26.340 1.00 79.94 192 LEU A C 1
ATOM 1411 O O . LEU A 1 192 ? -17.454 3.421 26.566 1.00 79.94 192 LEU A O 1
ATOM 1415 N N . LYS A 1 193 ? -17.846 1.205 26.801 1.00 75.19 193 LYS A N 1
ATOM 1416 C CA . LYS A 1 193 ? -18.938 1.295 27.788 1.00 75.19 193 LYS A CA 1
ATOM 1417 C C . LYS A 1 193 ? -18.456 1.181 29.235 1.00 75.19 193 LYS A C 1
ATOM 1419 O O . LYS A 1 193 ? -19.193 1.619 30.116 1.00 75.19 193 LYS A O 1
ATOM 1424 N N . ALA A 1 194 ? -17.301 0.554 29.453 1.00 56.41 194 ALA A N 1
ATOM 1425 C CA . ALA A 1 194 ? -16.606 0.529 30.737 1.00 56.41 194 ALA A CA 1
ATOM 1426 C C . ALA A 1 194 ? -15.979 1.898 31.045 1.00 56.41 194 ALA A C 1
ATOM 1428 O O . ALA A 1 194 ? -15.912 2.230 32.248 1.00 56.41 194 ALA A O 1
#

Foldseek 3Di:
DAPDPPDDDDDDDDDPVVVVVVVVVVVVLVVLCV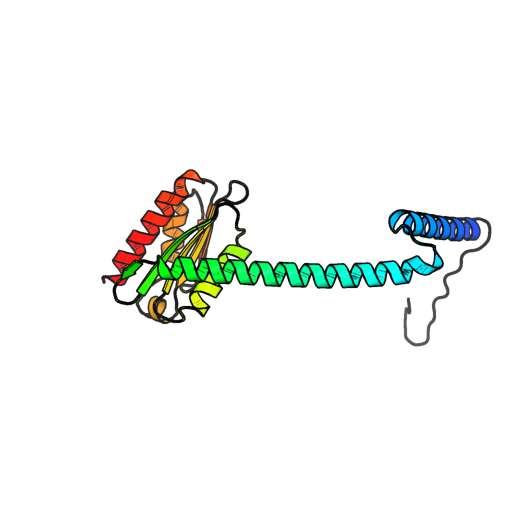VLVHDSVCSVVSVVVVVVVVVVVVVVVVVVLLVVLLVVLVVQQVVFDDDPNATEGEEEDEADDPVSVVSSVVSNCVVVVPRYWYWYWYCHPQKIKIKTFHHPNVLVLVQARQVLQQVLQVLQCWGWGDGRGMIMIMHNRPVSNVVSSVSSVVVSNVSRVD

pLDDT: mean 92.23, std 5.88, range [56.41, 97.81]

Sequence (194 aa):
SAIASGVRRIEATTGRHAVSVIQNERGALRELSGLLCVPKDKVVERVETLTEELKAARKEIAQLRGQLTAQEAGALLEQAQEVNGIKIVLHQFPDLEAGQLREVFDELKSRRPRGLVAVLASTANGRVTLIGGATADVVERGFSASDVIRDAAKHVGGSGGGKKEMAQAGGKKVEGVADALAAARKAICDILKA